Protein AF-A0A1H9LWD1-F1 (afdb_monomer)

pLDDT: mean 79.51, std 13.87, range [42.97, 97.81]

Organism: NCBI:txid478744

Solvent-accessible surface area (backbone atoms only — not comparable to full-atom values): 19804 Å² total; per-residue (Å²): 132,76,75,61,56,58,58,52,53,55,52,56,55,62,64,71,67,66,76,78,80,69,89,73,68,49,58,66,101,54,96,83,61,74,71,46,67,90,71,63,41,45,44,83,43,96,75,48,89,40,64,70,26,68,61,74,87,87,85,78,98,60,99,72,86,86,71,70,102,69,85,82,87,85,58,102,61,95,68,83,88,84,80,84,52,91,51,93,41,51,35,71,52,76,44,60,53,98,83,72,46,62,61,30,35,46,36,42,36,57,52,100,60,27,43,32,46,31,43,30,45,65,85,73,36,32,46,38,49,41,43,28,75,82,86,47,47,37,44,39,43,27,53,69,82,37,73,68,36,33,38,44,48,70,78,91,87,65,102,76,72,72,62,29,34,10,33,74,40,96,75,49,90,42,57,71,27,69,64,73,90,82,89,71,81,64,47,77,40,78,70,82,89,80,82,88,68,77,60,89,82,43,56,62,47,67,60,72,90,84,87,73,98,76,84,86,88,82,73,95,66,85,88,72,81,55,74,78,37,92,85,45,80,77,76,50,73,67,60,49,49,53,44,32,74,73,69,74,40,59,85,88,48,79,48,75,76,66,49,71,83,54,78,59,68,68,56,58,53,48,44,50,48,54,50,51,50,51,52,48,52,54,50,54,51,49,51,50,52,50,53,54,50,51,52,52,51,54,51,51,52,51,53,53,51,65,59,73,77,107

Mean predicted aligned error: 14.39 Å

Structure (mmCIF, N/CA/C/O backbone):
data_AF-A0A1H9LWD1-F1
#
_entry.id   AF-A0A1H9LWD1-F1
#
loop_
_atom_site.group_PDB
_atom_site.id
_atom_site.type_symbol
_atom_site.label_atom_id
_atom_site.label_alt_id
_atom_site.label_comp_id
_atom_site.label_asym_id
_atom_site.label_entity_id
_atom_site.label_seq_id
_atom_site.pdbx_PDB_ins_code
_atom_site.Cartn_x
_atom_site.Cartn_y
_atom_site.Cartn_z
_atom_site.occupancy
_atom_site.B_iso_or_equiv
_atom_site.auth_seq_id
_atom_site.auth_comp_id
_atom_site.auth_asym_id
_atom_site.auth_atom_id
_atom_site.pdbx_PDB_model_num
ATOM 1 N N . MET A 1 1 ? 40.776 -11.428 -105.356 1.00 52.56 1 MET A N 1
ATOM 2 C CA . MET A 1 1 ? 40.992 -10.675 -104.096 1.00 52.56 1 MET A CA 1
ATOM 3 C C . MET A 1 1 ? 39.873 -9.684 -103.709 1.00 52.56 1 MET A C 1
ATOM 5 O O . MET A 1 1 ? 40.029 -9.021 -102.700 1.00 52.56 1 MET A O 1
ATOM 9 N N . LYS A 1 2 ? 38.723 -9.595 -104.410 1.00 53.09 2 LYS A N 1
ATOM 10 C CA . LYS A 1 2 ? 37.665 -8.595 -104.105 1.00 53.09 2 LYS A CA 1
ATOM 11 C C . LYS A 1 2 ? 36.476 -9.084 -103.243 1.00 53.09 2 LYS A C 1
ATOM 13 O O . LYS A 1 2 ? 35.637 -8.273 -102.882 1.00 53.09 2 LYS A O 1
ATOM 18 N N . LYS A 1 3 ? 36.37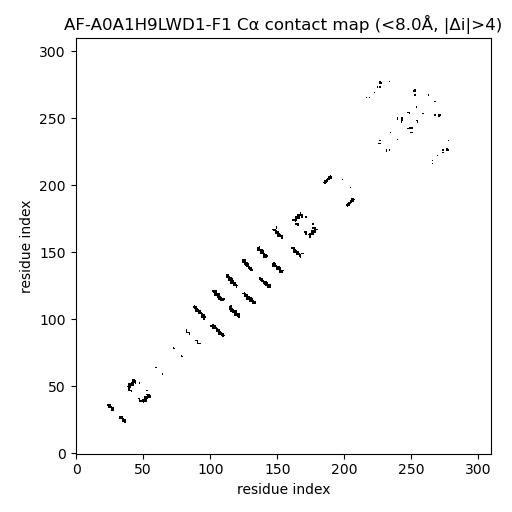6 -10.381 -102.904 1.00 53.59 3 LYS A N 1
ATOM 19 C CA . LYS A 1 3 ? 35.230 -10.939 -102.141 1.00 53.59 3 LYS A CA 1
ATOM 20 C C . LYS A 1 3 ? 35.412 -10.929 -100.613 1.00 53.59 3 LYS A C 1
ATOM 22 O O . LYS A 1 3 ? 34.425 -10.890 -99.894 1.00 53.59 3 LYS A O 1
ATOM 27 N N . TYR A 1 4 ? 36.650 -10.895 -100.118 1.00 56.72 4 TYR A N 1
ATOM 28 C CA . TYR A 1 4 ? 36.936 -10.853 -98.674 1.00 56.72 4 TYR A CA 1
ATOM 29 C C . TYR A 1 4 ? 36.924 -9.4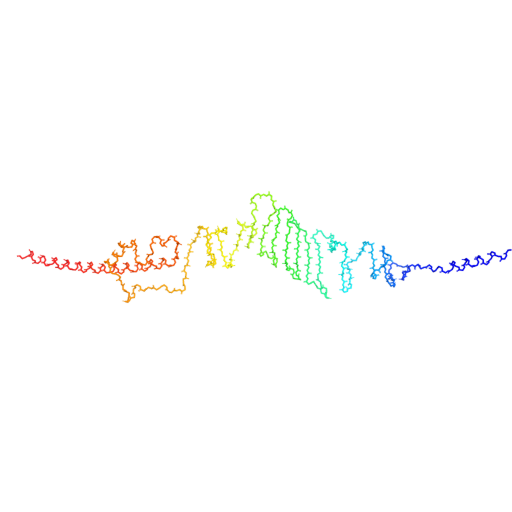33 -98.096 1.00 56.72 4 TYR A C 1
ATOM 31 O O . TYR A 1 4 ? 36.720 -9.254 -96.901 1.00 56.72 4 TYR A O 1
ATOM 39 N N . THR A 1 5 ? 37.079 -8.415 -98.944 1.00 56.72 5 THR A N 1
ATOM 40 C CA . THR A 1 5 ? 37.137 -7.007 -98.530 1.00 56.72 5 THR A CA 1
ATOM 41 C C . THR A 1 5 ? 35.790 -6.500 -98.010 1.00 56.72 5 THR A C 1
ATOM 43 O O . THR A 1 5 ? 35.758 -5.708 -97.077 1.00 56.72 5 THR A O 1
ATOM 46 N N . PHE A 1 6 ? 34.673 -6.994 -98.557 1.00 57.66 6 PHE A N 1
ATOM 47 C CA . PHE A 1 6 ? 33.331 -6.591 -98.120 1.00 57.66 6 PHE A CA 1
ATOM 48 C C . PHE A 1 6 ? 32.932 -7.242 -96.786 1.00 57.66 6 PHE A C 1
ATOM 50 O O . PHE A 1 6 ? 32.336 -6.586 -95.940 1.00 57.66 6 PHE A O 1
ATOM 57 N N . LEU A 1 7 ? 33.336 -8.501 -96.563 1.00 57.66 7 LEU A N 1
ATOM 58 C CA . LEU A 1 7 ? 33.089 -9.220 -95.308 1.00 57.66 7 LEU A CA 1
ATOM 59 C C . LEU A 1 7 ? 33.909 -8.636 -94.140 1.00 57.66 7 LEU A C 1
ATOM 61 O O . LEU A 1 7 ? 33.432 -8.555 -93.010 1.00 57.66 7 LEU A O 1
ATOM 65 N N . LEU A 1 8 ? 35.138 -8.186 -94.422 1.00 57.56 8 LEU A N 1
ATOM 66 C CA . LEU A 1 8 ? 35.985 -7.476 -93.459 1.00 57.56 8 LEU A CA 1
ATOM 67 C C . LEU A 1 8 ? 35.421 -6.095 -93.105 1.00 57.56 8 LEU A C 1
ATOM 69 O O . LEU A 1 8 ? 35.432 -5.723 -91.935 1.00 57.56 8 LEU A O 1
ATOM 73 N N . LEU A 1 9 ? 34.868 -5.367 -94.080 1.00 56.09 9 LEU A N 1
ATOM 74 C CA . LEU A 1 9 ? 34.263 -4.055 -93.845 1.00 56.09 9 LEU A CA 1
ATOM 75 C C . LEU A 1 9 ? 32.943 -4.155 -93.061 1.00 56.09 9 LEU A C 1
ATOM 77 O O . LEU A 1 9 ? 32.700 -3.336 -92.179 1.00 56.09 9 LEU A O 1
ATOM 81 N N . SER A 1 10 ? 32.128 -5.191 -93.307 1.00 58.78 10 SER A N 1
ATOM 82 C CA . SER A 1 10 ? 30.916 -5.444 -92.514 1.00 58.78 10 SER A CA 1
ATOM 83 C C . SER A 1 10 ? 31.236 -5.864 -91.078 1.00 58.78 10 SER A C 1
ATOM 85 O O . SER A 1 10 ? 30.542 -5.448 -90.156 1.00 58.78 10 SER A O 1
ATOM 87 N N . CYS A 1 11 ? 32.304 -6.640 -90.864 1.00 56.00 11 CYS A N 1
ATOM 88 C CA . CYS A 1 11 ? 32.734 -7.027 -89.518 1.00 56.00 11 CYS A CA 1
ATOM 89 C C . CYS A 1 11 ? 33.264 -5.813 -88.728 1.00 56.00 11 CYS A C 1
ATOM 91 O O . CYS A 1 11 ? 32.961 -5.660 -87.549 1.00 56.00 11 CYS A O 1
ATOM 93 N N . LEU A 1 12 ? 33.972 -4.892 -89.395 1.00 54.97 12 LEU A N 1
ATOM 94 C CA . LEU A 1 12 ? 34.487 -3.663 -88.781 1.00 54.97 12 LEU A CA 1
ATOM 95 C C . LEU A 1 12 ? 33.365 -2.686 -88.375 1.00 54.97 12 LEU A C 1
ATOM 97 O O . LEU A 1 12 ? 33.463 -2.032 -87.338 1.00 54.97 12 LEU A O 1
ATOM 101 N N . LEU A 1 13 ? 32.275 -2.625 -89.150 1.00 53.44 13 LEU A N 1
ATOM 102 C CA . LEU A 1 13 ? 31.124 -1.765 -88.848 1.00 53.44 13 LEU A CA 1
ATOM 103 C C . LEU A 1 13 ? 30.283 -2.304 -87.675 1.00 53.44 13 LEU A C 1
ATOM 105 O O . LEU A 1 13 ? 29.803 -1.524 -86.855 1.00 53.44 13 LEU A O 1
ATOM 109 N N . VAL A 1 14 ? 30.160 -3.631 -87.544 1.00 55.44 14 VAL A N 1
ATOM 110 C CA . VAL A 1 14 ? 29.448 -4.278 -86.423 1.00 55.44 14 VAL A CA 1
ATOM 111 C C . VAL A 1 14 ? 30.221 -4.133 -85.106 1.00 55.44 14 VAL A C 1
ATOM 113 O O . VAL A 1 14 ? 29.609 -3.958 -84.056 1.00 55.44 14 VAL A O 1
ATOM 116 N N . VAL A 1 15 ? 31.558 -4.101 -85.153 1.00 55.25 15 VAL A N 1
ATOM 117 C CA . VAL A 1 15 ? 32.401 -3.847 -83.968 1.00 55.25 15 VAL A CA 1
ATOM 118 C C . VAL A 1 15 ? 32.317 -2.384 -83.499 1.00 55.25 15 VAL A C 1
ATOM 120 O O . VAL A 1 15 ? 32.470 -2.116 -82.313 1.00 55.25 15 VAL A O 1
ATOM 123 N N . SER A 1 16 ? 31.990 -1.429 -84.379 1.00 52.28 16 SER A N 1
ATOM 124 C CA . SER A 1 16 ? 31.845 -0.011 -83.996 1.00 52.28 16 SER A CA 1
ATOM 125 C C . SER A 1 16 ? 30.529 0.363 -83.295 1.00 52.28 16 SER A C 1
ATOM 127 O O . SER A 1 16 ? 30.396 1.494 -82.834 1.00 52.28 16 SER A O 1
ATOM 129 N N . MET A 1 17 ? 29.563 -0.558 -83.182 1.00 51.53 17 MET A N 1
ATOM 130 C CA . MET A 1 17 ? 28.255 -0.285 -82.559 1.00 51.53 17 MET A CA 1
ATOM 131 C C . MET A 1 17 ? 28.098 -0.827 -81.135 1.00 51.53 17 MET A C 1
ATOM 133 O O . MET A 1 17 ? 27.043 -0.655 -80.525 1.00 51.53 17 MET A O 1
ATOM 137 N N . THR A 1 18 ? 29.138 -1.423 -80.548 1.00 55.72 18 THR A N 1
ATOM 138 C CA . THR A 1 18 ? 29.131 -1.683 -79.106 1.00 55.72 18 THR A CA 1
ATOM 139 C C . THR A 1 18 ? 29.453 -0.383 -78.384 1.00 55.72 18 THR A C 1
ATOM 141 O O . THR A 1 18 ? 30.619 -0.047 -78.179 1.00 55.72 18 THR A O 1
ATOM 144 N N . THR A 1 19 ? 28.428 0.374 -77.995 1.00 54.97 19 THR A N 1
ATOM 145 C CA . THR A 1 19 ? 28.608 1.424 -76.993 1.00 54.97 19 THR A CA 1
ATOM 146 C C . THR A 1 19 ? 29.129 0.748 -75.728 1.00 54.97 19 THR A C 1
ATOM 148 O O . THR A 1 19 ? 28.377 0.053 -75.042 1.00 54.97 19 THR A O 1
ATOM 151 N N . LEU A 1 20 ? 30.422 0.906 -75.427 1.00 49.56 20 LEU A N 1
ATOM 152 C CA . LEU A 1 20 ? 30.941 0.617 -74.096 1.00 49.56 20 LEU A CA 1
ATOM 153 C C . LEU A 1 20 ? 30.263 1.607 -73.149 1.00 49.56 20 LEU A C 1
ATOM 155 O O . LEU A 1 20 ? 30.692 2.748 -73.000 1.00 49.56 20 LEU A O 1
ATOM 159 N N . SER A 1 21 ? 29.168 1.184 -72.526 1.00 57.59 21 SER A N 1
ATOM 160 C CA . SER A 1 21 ? 28.578 1.906 -71.408 1.00 57.59 21 SER A CA 1
ATOM 161 C C . SER A 1 21 ? 29.463 1.680 -70.187 1.00 57.59 21 SER A C 1
ATOM 163 O O . SER A 1 21 ? 29.168 0.852 -69.329 1.00 57.59 21 SER A O 1
ATOM 165 N N . ALA A 1 22 ? 30.590 2.388 -70.127 1.00 58.00 22 ALA A N 1
ATOM 166 C CA . ALA A 1 22 ? 31.325 2.527 -68.883 1.00 58.00 22 ALA A CA 1
ATOM 167 C C . ALA A 1 22 ? 30.447 3.327 -67.911 1.00 58.00 22 ALA A C 1
ATOM 169 O O . ALA A 1 22 ? 29.865 4.352 -68.267 1.00 58.00 22 ALA A O 1
ATOM 170 N N . GLN A 1 23 ? 30.300 2.831 -66.687 1.00 66.44 23 GLN A N 1
ATOM 171 C CA . GLN A 1 23 ? 29.525 3.503 -65.653 1.00 66.44 23 GLN A CA 1
ATOM 172 C C . GLN A 1 23 ? 30.332 4.715 -65.160 1.00 66.44 23 GLN A C 1
ATOM 174 O O . GLN A 1 23 ? 31.166 4.585 -64.269 1.00 66.44 23 GLN A O 1
ATOM 179 N N . GLN A 1 24 ? 30.133 5.877 -65.785 1.00 68.06 24 GLN A N 1
ATOM 180 C CA . GLN A 1 24 ? 30.860 7.100 -65.450 1.00 68.06 24 GLN A CA 1
ATOM 181 C C . GLN A 1 24 ? 30.241 7.758 -64.211 1.00 68.06 24 GLN A C 1
ATOM 183 O O . GLN A 1 24 ? 29.021 7.919 -64.116 1.00 68.06 24 GLN A O 1
ATOM 188 N N . TRP A 1 25 ? 31.088 8.076 -63.237 1.00 77.75 25 TRP A N 1
ATOM 189 C CA . TRP A 1 25 ? 30.763 9.013 -62.171 1.00 77.75 25 TRP A CA 1
ATOM 190 C C . TRP A 1 25 ? 31.226 10.397 -62.626 1.00 77.75 25 TRP A C 1
ATOM 192 O O . TRP A 1 25 ? 32.338 10.534 -63.133 1.00 77.75 25 TRP A O 1
ATOM 202 N N . ASP A 1 26 ? 30.369 11.398 -62.473 1.00 80.81 26 ASP A N 1
ATOM 203 C CA . ASP A 1 26 ? 30.666 12.779 -62.823 1.00 80.81 26 ASP A CA 1
ATOM 204 C C . ASP A 1 26 ? 31.408 13.440 -61.657 1.00 80.81 26 ASP A 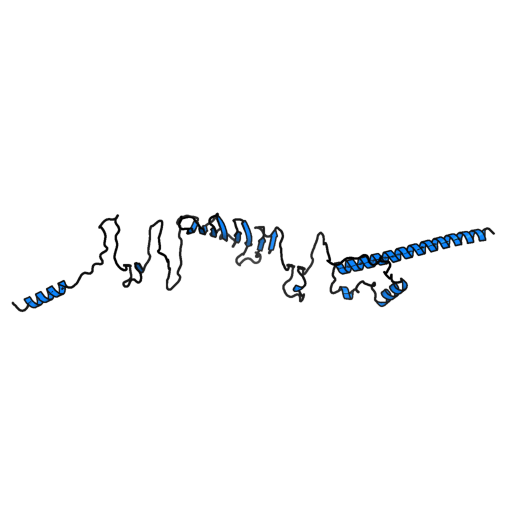C 1
ATOM 206 O O . ASP A 1 26 ? 30.972 13.380 -60.506 1.00 80.81 26 ASP A O 1
ATOM 210 N N . GLY A 1 27 ? 32.538 14.082 -61.932 1.00 79.94 27 GLY A N 1
ATOM 211 C CA . GLY A 1 27 ? 33.304 14.799 -60.919 1.00 79.94 27 GLY A CA 1
ATOM 212 C C . GLY A 1 27 ? 34.769 14.987 -61.313 1.00 79.94 27 GLY A C 1
ATOM 213 O O . GLY A 1 27 ? 35.219 14.407 -62.299 1.00 79.94 27 GLY A O 1
ATOM 214 N N . PRO A 1 28 ? 35.521 15.824 -60.583 1.00 77.88 28 PRO A N 1
ATOM 215 C CA . PRO A 1 28 ? 36.953 16.008 -60.810 1.00 77.88 28 PRO A CA 1
ATOM 216 C C . PRO A 1 28 ? 37.765 14.791 -60.345 1.00 77.88 28 PRO A C 1
ATOM 218 O O . PRO A 1 28 ? 37.436 14.198 -59.319 1.00 77.88 28 PRO A O 1
ATOM 221 N N . ASP A 1 29 ? 38.885 14.500 -61.013 1.00 79.56 29 ASP A N 1
ATOM 222 C CA . ASP A 1 29 ? 39.870 13.482 -60.598 1.00 79.56 29 ASP A CA 1
ATOM 223 C C . ASP A 1 29 ? 40.719 13.963 -59.404 1.00 79.56 29 ASP A C 1
ATOM 225 O O . ASP A 1 29 ? 41.949 14.019 -59.449 1.00 79.56 29 ASP A O 1
ATOM 229 N N . ASN A 1 30 ? 40.069 14.393 -58.324 1.00 79.88 30 ASN A N 1
ATOM 230 C CA . ASN A 1 30 ? 40.736 14.793 -57.094 1.00 79.88 30 ASN A CA 1
ATOM 231 C C . ASN A 1 30 ? 39.977 14.300 -55.859 1.00 79.88 30 ASN A C 1
ATOM 233 O O . ASN A 1 30 ? 38.827 13.881 -55.925 1.00 79.88 30 ASN A O 1
ATOM 237 N N . THR A 1 31 ? 40.644 14.342 -54.709 1.00 79.25 31 THR A N 1
ATOM 238 C CA . THR A 1 31 ? 40.127 13.789 -53.449 1.00 79.25 31 THR A CA 1
ATOM 239 C C . THR A 1 31 ? 39.253 14.758 -52.654 1.00 79.25 31 THR A C 1
ATOM 241 O O . THR A 1 31 ? 38.810 14.412 -51.562 1.00 79.25 31 THR A O 1
ATOM 244 N N . VAL A 1 32 ? 39.033 15.976 -53.154 1.00 76.31 32 VAL A N 1
ATOM 245 C CA . VAL A 1 32 ? 38.440 17.082 -52.380 1.00 76.31 32 VAL A CA 1
ATOM 246 C C . VAL A 1 32 ? 37.116 17.592 -52.943 1.00 76.31 32 VAL A C 1
ATOM 248 O O . VAL A 1 32 ? 36.349 18.208 -52.208 1.00 76.31 32 VAL A O 1
ATOM 251 N N . ASN A 1 33 ? 36.814 17.329 -54.214 1.00 83.19 33 ASN A N 1
ATOM 252 C CA . ASN A 1 33 ? 35.569 17.752 -54.846 1.00 83.19 33 ASN A CA 1
ATOM 253 C C . ASN A 1 33 ? 34.507 16.647 -54.838 1.00 83.19 33 ASN A C 1
ATOM 255 O O . ASN A 1 33 ? 34.795 15.459 -54.713 1.00 83.19 33 ASN A O 1
ATOM 259 N N . SER A 1 34 ? 33.246 17.062 -54.975 1.00 81.31 34 SER A N 1
ATOM 260 C CA . SER A 1 34 ? 32.112 16.138 -55.012 1.00 81.31 34 SER A CA 1
ATOM 261 C C . SER A 1 34 ? 32.120 15.300 -56.287 1.00 81.31 34 SER A C 1
ATOM 263 O O . SER A 1 34 ? 32.222 15.835 -57.390 1.00 81.31 34 SER A O 1
ATOM 265 N N . ILE A 1 35 ? 31.938 13.995 -56.112 1.00 80.44 35 ILE A N 1
ATOM 266 C CA . ILE A 1 35 ? 31.668 13.039 -57.182 1.00 80.44 35 ILE A CA 1
ATOM 267 C C . ILE A 1 35 ? 30.178 12.686 -57.100 1.00 80.44 35 ILE A C 1
ATOM 269 O O . ILE A 1 35 ? 29.666 12.396 -56.016 1.00 80.44 35 ILE A O 1
ATOM 273 N N . TYR A 1 36 ? 29.464 12.722 -58.221 1.00 79.75 36 TYR A N 1
ATOM 274 C CA . TYR A 1 36 ? 28.033 12.436 -58.290 1.00 79.75 36 TYR A CA 1
ATOM 275 C C . TYR A 1 36 ? 27.687 11.589 -59.515 1.00 79.75 36 TYR A C 1
ATOM 277 O O . TYR A 1 36 ? 28.482 11.401 -60.428 1.00 79.75 36 TYR A O 1
ATOM 285 N N . ARG A 1 37 ? 26.486 11.012 -59.519 1.00 80.81 37 ARG A N 1
ATOM 286 C CA . ARG A 1 37 ? 25.958 10.245 -60.648 1.00 80.81 37 ARG A CA 1
ATOM 287 C C . ARG A 1 37 ? 24.451 10.435 -60.709 1.00 80.81 37 ARG A C 1
ATOM 289 O O . ARG A 1 37 ? 23.785 10.408 -59.674 1.00 80.81 37 ARG A O 1
ATOM 296 N N . THR A 1 38 ? 23.903 10.603 -61.909 1.00 79.56 38 THR A N 1
ATOM 297 C CA . THR A 1 38 ? 22.449 10.630 -62.107 1.00 79.56 38 THR A CA 1
ATOM 298 C C . THR A 1 38 ? 21.869 9.206 -62.110 1.00 79.56 38 THR A C 1
ATOM 300 O O . THR A 1 38 ? 22.494 8.248 -62.571 1.00 79.56 38 THR A O 1
ATOM 303 N N . GLY A 1 39 ? 20.662 9.039 -61.561 1.00 85.25 39 GLY A N 1
ATOM 304 C CA . GLY A 1 39 ? 19.990 7.738 -61.458 1.00 85.25 39 GLY A CA 1
ATOM 305 C C . GLY A 1 39 ? 20.363 6.924 -60.212 1.00 85.25 39 GLY A C 1
ATOM 306 O O . GLY A 1 39 ? 20.905 7.441 -59.240 1.00 85.25 39 GLY A O 1
ATOM 307 N N . ARG A 1 40 ? 20.007 5.633 -60.211 1.00 89.56 40 ARG A N 1
ATOM 308 C CA . ARG A 1 40 ? 20.207 4.737 -59.05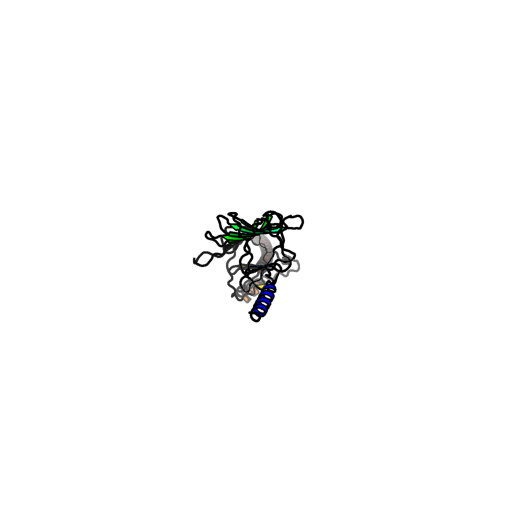9 1.00 89.56 40 ARG A CA 1
ATOM 309 C C . ARG A 1 40 ? 21.597 4.100 -59.072 1.00 89.56 40 ARG A C 1
ATOM 311 O O . ARG A 1 40 ? 22.081 3.650 -60.115 1.00 89.56 40 ARG A O 1
ATOM 318 N N . VAL A 1 41 ? 22.216 4.005 -57.901 1.00 90.25 41 VAL A N 1
ATOM 319 C CA . VAL A 1 41 ? 23.504 3.341 -57.680 1.00 90.25 41 VAL A CA 1
ATOM 320 C C . VAL A 1 41 ? 23.261 1.997 -56.997 1.00 90.25 41 VAL A C 1
ATOM 322 O O . VAL A 1 41 ? 22.714 1.937 -55.899 1.00 90.25 41 VAL A O 1
ATOM 325 N N . GLY A 1 42 ? 23.649 0.911 -57.665 1.00 89.25 42 GLY A N 1
ATOM 326 C CA . GLY A 1 42 ? 23.661 -0.437 -57.104 1.00 89.25 42 GLY A CA 1
ATOM 327 C C . GLY A 1 42 ? 25.088 -0.849 -56.756 1.00 89.25 42 GLY A C 1
ATOM 328 O O . GLY A 1 42 ? 25.958 -0.761 -57.615 1.00 89.25 42 GLY A O 1
ATOM 329 N N . ILE A 1 43 ? 25.335 -1.308 -55.530 1.00 90.19 43 ILE A N 1
ATOM 330 C CA . ILE A 1 43 ? 26.610 -1.920 -55.130 1.00 90.19 43 ILE A CA 1
ATOM 331 C C . ILE A 1 43 ? 26.302 -3.354 -54.697 1.00 90.19 43 ILE A C 1
ATOM 333 O O . ILE A 1 43 ? 25.495 -3.575 -53.797 1.00 90.19 43 ILE A O 1
ATOM 337 N N . GLY A 1 44 ? 26.872 -4.345 -55.384 1.00 90.00 44 GLY A N 1
ATOM 338 C CA . GLY A 1 44 ? 26.541 -5.760 -55.155 1.00 90.00 44 GLY A CA 1
ATOM 339 C C . GLY A 1 44 ? 25.121 -6.170 -55.591 1.00 90.00 44 GLY A C 1
ATOM 340 O O . GLY A 1 44 ? 24.697 -7.285 -55.300 1.00 90.00 44 GLY A O 1
ATOM 341 N N . VAL A 1 45 ? 24.381 -5.292 -56.284 1.00 91.69 45 VAL A N 1
ATOM 342 C CA . VAL A 1 45 ? 23.041 -5.551 -56.848 1.00 91.69 45 VAL A CA 1
ATOM 343 C C . VAL A 1 45 ? 22.966 -5.080 -58.296 1.00 91.69 45 VAL A C 1
ATOM 345 O O . VAL A 1 45 ? 23.452 -4.002 -58.627 1.00 91.69 45 VAL A O 1
ATOM 348 N N . THR A 1 46 ? 22.306 -5.857 -59.152 1.00 89.25 46 THR A N 1
ATOM 349 C CA . THR A 1 46 ? 22.161 -5.556 -60.589 1.00 89.25 46 THR A CA 1
ATOM 350 C C . THR A 1 46 ? 20.892 -4.768 -60.922 1.00 89.25 46 THR A C 1
ATOM 352 O O . THR A 1 46 ? 20.758 -4.244 -62.022 1.00 89.25 46 THR A O 1
ATOM 355 N N . SER A 1 47 ? 19.946 -4.653 -59.985 1.00 90.62 47 SER A N 1
ATOM 356 C CA . SER A 1 47 ? 18.685 -3.916 -60.159 1.00 90.62 47 SER A CA 1
ATOM 357 C C . SER A 1 47 ? 18.362 -3.100 -58.900 1.00 90.62 47 SER A C 1
ATOM 359 O O . SER A 1 47 ? 17.633 -3.561 -58.018 1.00 90.62 47 SER A O 1
ATOM 361 N N . PRO A 1 48 ? 18.948 -1.898 -58.744 1.00 92.75 48 PRO A N 1
ATOM 362 C CA . PRO A 1 48 ? 18.748 -1.077 -57.555 1.00 92.75 48 PRO A CA 1
ATOM 363 C C . PRO A 1 48 ? 17.298 -0.569 -57.434 1.00 92.75 48 PRO A C 1
ATOM 365 O O . PRO A 1 48 ? 16.725 -0.019 -58.379 1.00 92.75 48 PRO A O 1
ATOM 368 N N . LEU A 1 49 ? 16.701 -0.718 -56.244 1.00 90.56 49 LEU A N 1
ATOM 369 C CA . LEU A 1 49 ? 15.310 -0.321 -55.962 1.00 90.56 49 LEU A CA 1
ATOM 370 C C . LEU A 1 49 ? 15.184 1.103 -55.397 1.00 90.56 49 LEU A C 1
ATOM 372 O O . LEU A 1 49 ? 14.096 1.670 -55.393 1.00 90.56 49 LEU A O 1
ATOM 376 N N . GLN A 1 50 ? 16.294 1.684 -54.945 1.00 90.06 50 GLN A N 1
ATOM 377 C CA . GLN A 1 50 ? 16.395 3.018 -54.350 1.00 90.06 50 GLN A CA 1
ATOM 378 C C . GLN A 1 50 ? 17.563 3.782 -54.983 1.00 90.06 50 GLN A C 1
ATOM 380 O O . GLN A 1 50 ? 18.369 3.181 -55.699 1.00 90.06 50 GLN A O 1
ATOM 385 N N . SER A 1 51 ? 17.666 5.091 -54.727 1.00 89.50 51 SER A N 1
ATOM 386 C CA . SER A 1 51 ? 18.764 5.936 -55.235 1.00 89.50 51 SER A CA 1
ATOM 387 C C . SER A 1 51 ? 20.148 5.361 -54.914 1.00 89.50 51 SER A C 1
ATOM 389 O O . SER A 1 51 ? 21.041 5.424 -55.751 1.00 89.50 51 SER A O 1
ATOM 391 N N . LEU A 1 52 ? 20.290 4.711 -53.757 1.00 89.81 52 LEU A N 1
ATOM 392 C CA . LEU A 1 52 ? 21.403 3.828 -53.423 1.00 89.81 52 LEU A CA 1
ATOM 393 C C . LEU A 1 52 ? 20.833 2.488 -52.935 1.00 89.81 52 LEU A C 1
ATOM 395 O O . LEU A 1 52 ? 20.025 2.465 -52.009 1.00 89.81 52 LEU A O 1
ATOM 399 N N . HIS A 1 53 ? 21.242 1.377 -53.545 1.00 90.75 53 HIS A N 1
ATOM 400 C CA . HIS A 1 53 ? 20.920 0.021 -53.097 1.00 90.75 53 HIS A CA 1
ATOM 401 C C . HIS A 1 53 ? 22.221 -0.771 -52.965 1.00 90.75 53 HIS A C 1
ATOM 403 O O . HIS A 1 53 ? 22.932 -0.990 -53.942 1.00 90.75 53 HIS A O 1
ATOM 409 N N . LEU A 1 54 ? 22.533 -1.191 -51.747 1.00 91.25 54 LEU A N 1
ATOM 410 C CA . LEU A 1 54 ? 23.715 -1.978 -51.429 1.00 91.25 54 LEU A CA 1
ATOM 411 C C . LEU A 1 54 ? 23.283 -3.378 -50.987 1.00 91.25 54 LEU A C 1
ATOM 413 O O . LEU A 1 54 ? 22.506 -3.508 -50.044 1.00 91.25 54 LEU A O 1
ATOM 417 N N . SER A 1 55 ? 23.814 -4.413 -51.633 1.00 89.94 55 SER A N 1
ATOM 418 C CA . SER A 1 55 ? 23.801 -5.781 -51.105 1.00 89.94 55 SER A CA 1
ATOM 419 C C . SER A 1 55 ? 25.111 -6.013 -50.364 1.00 89.94 55 SER A C 1
ATOM 421 O O . SER A 1 55 ? 26.135 -6.350 -50.956 1.00 89.94 55 SER A O 1
ATOM 423 N N . GLY A 1 56 ? 25.091 -5.727 -49.065 1.00 86.81 56 GLY A N 1
ATOM 424 C CA . GLY A 1 56 ? 26.267 -5.751 -48.203 1.00 86.81 56 GLY A CA 1
ATOM 425 C C . GLY A 1 56 ? 26.169 -4.733 -47.069 1.00 86.81 56 GLY A C 1
ATOM 426 O O . GLY A 1 56 ? 25.104 -4.175 -46.804 1.00 86.81 56 GLY A O 1
ATOM 427 N N . ASN A 1 57 ? 27.295 -4.492 -46.399 1.00 87.38 57 ASN A N 1
ATOM 428 C CA . ASN A 1 57 ? 27.388 -3.561 -45.275 1.00 87.38 57 ASN A CA 1
ATOM 429 C C . ASN A 1 57 ? 27.800 -2.167 -45.754 1.00 87.38 57 ASN A C 1
ATOM 431 O O . ASN A 1 57 ? 28.783 -2.035 -46.481 1.00 87.38 57 ASN A O 1
ATOM 435 N N . LEU A 1 58 ? 27.099 -1.127 -45.299 1.00 90.12 58 LEU A N 1
ATOM 436 C CA . LEU A 1 58 ? 27.492 0.265 -45.514 1.00 90.12 58 LEU A CA 1
ATOM 437 C C . LEU A 1 58 ? 28.274 0.766 -44.292 1.00 90.12 58 LEU A C 1
ATOM 439 O O . LEU A 1 58 ? 27.737 0.772 -43.185 1.00 90.12 58 LEU A O 1
ATOM 443 N N . ARG A 1 59 ? 29.522 1.206 -44.488 1.00 86.94 59 ARG A N 1
ATOM 444 C CA . ARG A 1 59 ? 30.321 1.903 -43.467 1.00 86.94 59 ARG A CA 1
ATOM 445 C C . ARG A 1 59 ? 30.338 3.396 -43.787 1.00 86.94 59 ARG A C 1
ATOM 447 O O . ARG A 1 59 ? 30.716 3.775 -44.889 1.00 86.94 59 ARG A O 1
ATOM 454 N N . LEU A 1 60 ? 29.931 4.222 -42.827 1.00 87.50 60 LEU A N 1
ATOM 455 C CA . LEU A 1 60 ? 29.974 5.684 -42.910 1.00 87.50 60 LEU A CA 1
ATOM 456 C C . LEU A 1 60 ? 30.834 6.197 -41.752 1.00 87.50 60 LEU A C 1
ATOM 458 O O . LEU A 1 60 ? 30.499 5.959 -40.596 1.00 87.50 60 LEU A O 1
ATOM 462 N N . GLU A 1 61 ? 31.938 6.879 -42.053 1.00 79.31 61 GLU A N 1
ATOM 463 C CA . GLU A 1 61 ? 32.909 7.369 -41.056 1.00 79.31 61 GLU A CA 1
ATOM 464 C C . GLU A 1 61 ? 32.704 8.855 -40.723 1.00 79.31 61 GLU A C 1
ATOM 466 O O . GLU A 1 61 ? 33.645 9.639 -40.646 1.00 79.31 61 GLU A O 1
ATOM 471 N N . GLY A 1 62 ? 31.443 9.259 -40.558 1.00 76.31 62 GLY A N 1
ATOM 472 C CA . GLY A 1 62 ? 31.064 10.628 -40.209 1.00 76.31 62 GLY A CA 1
ATOM 473 C C . GLY A 1 62 ? 30.657 10.767 -38.743 1.00 76.31 62 GLY A C 1
ATOM 474 O O . GLY A 1 62 ? 30.112 9.841 -38.147 1.00 76.31 62 GLY A O 1
ATOM 475 N N . THR A 1 63 ? 30.850 11.958 -38.173 1.00 71.88 63 THR A N 1
ATOM 476 C CA . THR A 1 63 ? 30.329 12.304 -36.836 1.00 71.88 63 THR A CA 1
ATOM 477 C C . THR A 1 63 ? 28.805 12.461 -36.823 1.00 71.88 63 THR A C 1
ATOM 479 O O . THR A 1 63 ? 28.184 12.324 -35.772 1.00 71.88 63 THR A O 1
ATOM 482 N N . THR A 1 64 ? 28.196 12.749 -37.980 1.00 74.31 64 THR A N 1
ATOM 483 C CA . THR A 1 64 ? 26.745 12.887 -38.175 1.00 74.31 64 THR A CA 1
ATOM 484 C C . THR A 1 64 ? 26.327 12.175 -39.459 1.00 74.31 64 THR A C 1
ATOM 486 O O . THR A 1 64 ? 26.966 12.340 -40.496 1.00 74.31 64 THR A O 1
ATOM 489 N N . ILE A 1 65 ? 25.232 11.413 -39.399 1.00 82.88 65 ILE A N 1
ATOM 490 C CA . ILE A 1 65 ? 24.589 10.797 -40.564 1.00 82.88 65 ILE A CA 1
ATOM 491 C C . ILE A 1 65 ? 23.196 11.413 -40.693 1.00 82.88 65 ILE A C 1
ATOM 493 O O . ILE A 1 65 ? 22.384 11.307 -39.775 1.00 82.88 65 ILE A O 1
ATOM 497 N N . LEU A 1 66 ? 22.932 12.071 -41.822 1.00 77.88 66 LEU A N 1
ATOM 498 C CA . LEU A 1 66 ? 21.646 12.696 -42.123 1.00 77.88 66 LEU A CA 1
ATOM 499 C C . LEU A 1 66 ? 20.826 11.768 -43.021 1.00 77.88 66 LEU A C 1
ATOM 501 O O . LEU A 1 66 ? 21.301 11.322 -44.064 1.00 77.88 66 LEU A O 1
ATOM 505 N N . PHE A 1 67 ? 19.583 11.509 -42.629 1.00 83.19 67 PHE A N 1
ATOM 506 C CA . PHE A 1 67 ? 18.589 10.851 -43.471 1.00 83.19 67 PHE A CA 1
ATOM 507 C C . PHE A 1 67 ? 17.534 11.881 -43.883 1.00 83.19 67 PHE A C 1
ATOM 509 O O . PHE A 1 67 ? 17.352 12.889 -43.203 1.00 83.19 67 PHE A O 1
ATOM 516 N N . GLY A 1 68 ? 16.848 11.646 -45.004 1.00 78.31 68 GLY A N 1
ATOM 517 C CA . GLY A 1 68 ? 15.683 12.453 -45.380 1.00 78.31 68 GLY A CA 1
ATOM 518 C C . GLY A 1 68 ? 14.506 12.235 -44.419 1.00 78.31 68 GLY A C 1
ATOM 519 O O . GLY A 1 68 ? 14.661 11.688 -43.332 1.00 78.31 68 GLY A O 1
ATOM 520 N N . ASN A 1 69 ? 13.294 12.588 -44.852 1.00 81.50 69 ASN A N 1
ATOM 521 C CA . ASN A 1 69 ? 12.094 12.547 -44.000 1.00 81.50 69 ASN A CA 1
ATOM 522 C C . ASN A 1 69 ? 11.809 11.184 -43.343 1.00 81.50 69 ASN A C 1
ATOM 524 O O . ASN A 1 69 ? 11.160 11.139 -42.306 1.00 81.50 69 ASN A O 1
ATOM 528 N N . ASN A 1 70 ? 12.271 10.081 -43.941 1.00 76.44 70 ASN A N 1
ATOM 529 C CA . ASN A 1 70 ? 12.043 8.732 -43.437 1.00 76.44 70 ASN A CA 1
ATOM 530 C C . ASN A 1 70 ? 13.341 7.920 -43.427 1.00 76.44 70 ASN A C 1
ATOM 532 O O . ASN A 1 70 ? 13.986 7.754 -44.464 1.00 76.44 70 ASN A O 1
ATOM 536 N N . LEU A 1 71 ? 13.657 7.324 -42.277 1.00 85.00 71 LEU A N 1
ATOM 537 C CA . LEU A 1 71 ? 14.591 6.206 -42.164 1.00 85.00 71 LEU A CA 1
ATOM 538 C C . LEU A 1 71 ? 13.780 4.923 -41.956 1.00 85.00 71 LEU A C 1
ATOM 540 O O . LEU A 1 71 ? 13.124 4.762 -40.929 1.00 85.00 71 LEU A O 1
ATOM 544 N N . ARG A 1 72 ? 13.825 3.997 -42.919 1.00 81.19 72 ARG A N 1
ATOM 545 C CA . ARG A 1 72 ? 13.166 2.687 -42.820 1.00 81.19 72 ARG A CA 1
ATOM 546 C C . ARG A 1 72 ? 14.211 1.577 -42.851 1.00 81.19 72 ARG A C 1
ATOM 548 O O . ARG A 1 72 ? 14.941 1.449 -43.827 1.00 81.19 72 ARG A O 1
ATOM 555 N N . LEU A 1 73 ? 14.243 0.749 -41.809 1.00 83.69 73 LEU A N 1
ATOM 556 C CA . LEU A 1 73 ? 15.031 -0.483 -41.771 1.00 83.69 73 LEU A CA 1
ATOM 557 C C . LEU A 1 73 ? 14.093 -1.650 -42.101 1.00 83.69 73 LEU A C 1
ATOM 559 O O . LEU A 1 73 ? 13.043 -1.801 -41.480 1.00 83.69 73 LEU A O 1
ATOM 563 N N . THR A 1 74 ? 14.400 -2.448 -43.122 1.00 79.50 74 THR A N 1
ATOM 564 C CA . THR A 1 74 ? 13.564 -3.593 -43.520 1.00 79.50 74 THR A CA 1
ATOM 565 C C . THR A 1 74 ? 14.453 -4.735 -43.994 1.00 79.50 74 THR A C 1
ATOM 567 O O . THR A 1 74 ? 15.329 -4.532 -44.831 1.00 79.50 74 THR A O 1
ATOM 570 N N . LYS A 1 75 ? 14.219 -5.938 -43.466 1.00 80.00 75 LYS A N 1
ATOM 571 C CA . LYS A 1 75 ? 14.878 -7.185 -43.868 1.00 80.00 75 LYS A CA 1
ATOM 572 C C . LYS A 1 75 ? 13.879 -8.336 -43.753 1.00 80.00 75 LYS A C 1
ATOM 574 O O . LYS A 1 75 ? 13.004 -8.302 -42.893 1.00 80.00 75 LYS A O 1
ATOM 579 N N . ASN A 1 76 ? 14.024 -9.365 -44.587 1.00 77.69 76 ASN A N 1
ATOM 580 C CA . ASN A 1 76 ? 13.316 -10.635 -44.410 1.00 77.69 76 ASN A CA 1
ATOM 581 C C . ASN A 1 76 ? 14.000 -11.443 -43.284 1.00 77.69 76 ASN A C 1
ATOM 583 O O . ASN A 1 76 ? 14.821 -12.320 -43.546 1.00 77.69 76 ASN A O 1
ATOM 587 N N . GLY A 1 77 ? 13.793 -11.014 -42.035 1.00 77.81 77 GLY A N 1
ATOM 588 C CA . GLY A 1 77 ? 14.443 -11.524 -40.824 1.00 77.81 77 GLY A CA 1
ATOM 589 C C . GLY A 1 77 ? 14.527 -10.454 -39.728 1.00 77.81 77 GLY A C 1
ATOM 590 O O . GLY A 1 77 ? 13.916 -9.390 -39.840 1.00 77.81 77 GLY A O 1
ATOM 591 N N . THR A 1 78 ? 15.311 -10.697 -38.674 1.00 71.62 78 THR A N 1
ATOM 592 C CA . THR A 1 78 ? 15.480 -9.721 -37.586 1.00 71.62 78 THR A CA 1
ATOM 593 C C . THR A 1 78 ? 16.086 -8.421 -38.112 1.00 71.62 78 THR A C 1
ATOM 595 O O . THR A 1 78 ? 17.185 -8.403 -38.672 1.00 71.62 78 THR A O 1
ATOM 598 N N . THR A 1 79 ? 15.355 -7.326 -37.918 1.00 79.81 79 THR A N 1
ATOM 599 C CA . THR A 1 79 ? 15.807 -5.961 -38.191 1.00 79.81 79 THR A CA 1
ATOM 600 C C . THR A 1 79 ? 16.028 -5.266 -36.851 1.00 79.81 79 THR A C 1
ATOM 602 O O . THR A 1 79 ? 15.149 -5.308 -35.996 1.00 79.81 79 THR A O 1
ATOM 605 N N . GLY A 1 80 ? 17.186 -4.638 -36.649 1.00 76.25 80 GLY A N 1
ATOM 606 C CA . GLY A 1 80 ? 17.507 -3.934 -35.408 1.00 76.25 80 GLY A CA 1
ATOM 607 C C . GLY A 1 80 ? 18.374 -2.705 -35.657 1.00 76.25 80 GLY A C 1
ATOM 608 O O . GLY A 1 80 ? 19.067 -2.626 -36.671 1.00 76.25 80 GLY A O 1
ATOM 609 N N . LEU A 1 81 ? 18.329 -1.755 -34.724 1.00 81.75 81 LEU A N 1
ATOM 610 C CA . LEU A 1 81 ? 19.226 -0.603 -34.669 1.00 81.75 81 LEU A CA 1
ATOM 611 C C . LEU A 1 81 ? 20.215 -0.822 -33.521 1.00 81.75 81 LEU A C 1
ATOM 613 O O . LEU A 1 81 ? 19.845 -0.727 -32.354 1.00 81.75 81 LEU A O 1
ATOM 617 N N . GLY A 1 82 ? 21.464 -1.144 -33.855 1.00 76.25 82 GLY A N 1
ATOM 618 C CA . GLY A 1 82 ? 22.547 -1.245 -32.881 1.00 76.25 82 GLY A CA 1
ATOM 619 C C . GLY A 1 82 ? 23.283 0.084 -32.756 1.00 76.25 82 GLY A C 1
ATOM 620 O O . GLY A 1 82 ? 23.685 0.660 -33.763 1.00 76.25 82 GLY A O 1
ATOM 621 N N . LEU A 1 83 ? 23.494 0.550 -31.527 1.00 77.44 83 LEU A N 1
ATOM 622 C CA . LEU A 1 83 ? 24.380 1.673 -31.232 1.00 77.44 83 LEU A CA 1
ATOM 623 C C . LEU A 1 83 ? 25.594 1.126 -30.486 1.00 77.44 83 LEU A C 1
ATOM 625 O O . LEU A 1 83 ? 25.472 0.675 -29.349 1.00 77.44 83 LEU A O 1
ATOM 629 N N . ARG A 1 84 ? 26.759 1.147 -31.136 1.00 78.44 84 ARG A N 1
ATOM 630 C CA . ARG A 1 84 ? 28.038 0.823 -30.505 1.00 78.44 84 ARG A CA 1
ATOM 631 C C . ARG A 1 84 ? 28.813 2.116 -30.306 1.00 78.44 84 ARG A C 1
ATOM 633 O O . ARG A 1 84 ? 29.148 2.786 -31.275 1.00 78.44 84 ARG A O 1
ATOM 640 N N . SER A 1 85 ? 29.086 2.443 -29.052 1.00 78.56 85 SER A N 1
ATOM 641 C CA . SER A 1 85 ? 30.023 3.494 -28.671 1.00 78.56 85 SER A CA 1
ATOM 642 C C . SER A 1 85 ? 31.340 2.852 -28.249 1.00 78.56 85 SER A C 1
ATOM 644 O O . SER A 1 85 ? 31.324 1.856 -27.527 1.00 78.56 85 SER A O 1
ATOM 646 N N . ASP A 1 86 ? 32.470 3.436 -28.644 1.00 81.44 86 ASP A N 1
ATOM 647 C CA . ASP A 1 86 ? 33.780 3.070 -28.085 1.00 81.44 86 ASP A CA 1
ATOM 648 C C . ASP A 1 86 ? 34.020 3.736 -26.714 1.00 81.44 86 ASP A C 1
ATOM 650 O O . ASP A 1 86 ? 35.040 3.509 -26.065 1.00 81.44 86 ASP A O 1
ATOM 654 N N . HIS A 1 87 ? 33.061 4.537 -26.231 1.00 82.38 87 HIS A N 1
ATOM 655 C CA . HIS A 1 87 ? 33.078 5.067 -24.873 1.00 82.38 87 HIS A CA 1
ATOM 656 C C . HIS A 1 87 ? 32.861 3.932 -23.851 1.00 82.38 87 HIS A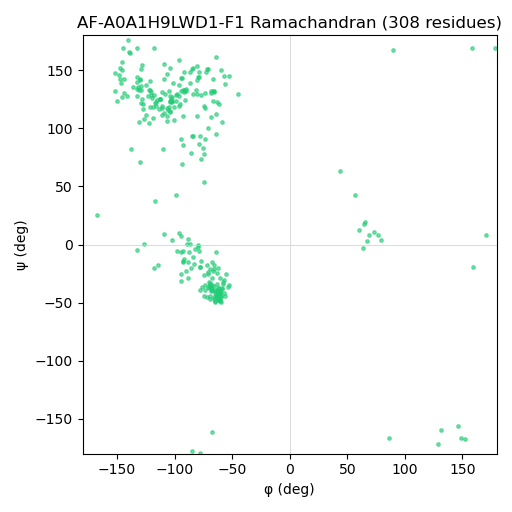 C 1
ATOM 658 O O . HIS A 1 87 ? 31.873 3.200 -23.955 1.00 82.38 87 HIS A O 1
ATOM 664 N N . PRO A 1 88 ? 33.699 3.814 -22.802 1.00 77.00 88 PRO A N 1
ATOM 665 C CA . PRO A 1 88 ? 33.769 2.617 -21.952 1.00 77.00 88 PRO A CA 1
ATOM 666 C C . PRO A 1 88 ? 32.509 2.327 -21.123 1.00 77.00 88 PRO A C 1
ATOM 668 O O . PRO A 1 88 ? 32.341 1.215 -20.625 1.00 77.00 88 PRO A O 1
ATOM 671 N N . SER A 1 89 ? 31.631 3.316 -20.945 1.00 77.38 89 SER A N 1
ATOM 672 C CA . SER A 1 89 ? 30.531 3.230 -19.971 1.00 77.38 89 SER A CA 1
ATOM 673 C C . SER A 1 89 ? 29.157 3.654 -20.490 1.00 77.38 89 SER A C 1
ATOM 675 O O . SER A 1 89 ? 28.198 3.576 -19.728 1.00 77.38 89 SER A O 1
ATOM 677 N N . ASN A 1 90 ? 29.032 4.150 -21.729 1.00 81.31 90 ASN A N 1
ATOM 678 C CA . ASN A 1 90 ? 27.779 4.765 -22.186 1.00 81.31 90 ASN A CA 1
ATOM 679 C C . ASN A 1 90 ? 27.567 4.651 -23.705 1.00 81.31 90 ASN A C 1
ATOM 681 O O . ASN A 1 90 ? 28.449 5.005 -24.489 1.00 81.31 90 ASN A O 1
ATOM 685 N N . SER A 1 91 ? 26.366 4.226 -24.101 1.00 84.56 91 SER A N 1
ATOM 686 C CA . SER A 1 91 ? 25.812 4.377 -25.453 1.00 84.56 91 SER A CA 1
ATOM 687 C C . SER A 1 91 ? 24.401 4.962 -25.377 1.00 84.56 91 SER A C 1
ATOM 689 O O . SER A 1 91 ? 23.630 4.613 -24.485 1.00 84.56 91 SER A O 1
ATOM 691 N N . GLN A 1 92 ? 24.035 5.842 -26.313 1.00 87.25 92 GLN A N 1
ATOM 692 C CA . GLN A 1 92 ? 22.754 6.551 -26.246 1.00 87.25 92 GLN A CA 1
ATOM 693 C C . GLN A 1 92 ? 22.154 6.884 -27.608 1.00 87.25 92 GLN A C 1
ATOM 695 O O . GLN A 1 92 ? 22.868 7.259 -28.538 1.00 87.25 92 GLN A O 1
ATOM 700 N N . LEU A 1 93 ? 20.825 6.848 -27.664 1.00 89.44 93 LEU A N 1
ATOM 701 C CA . LEU A 1 93 ? 20.008 7.490 -28.684 1.00 89.44 93 LEU A CA 1
ATOM 702 C C . LEU A 1 93 ? 19.513 8.831 -28.133 1.00 89.44 93 LEU A C 1
ATOM 704 O O . LEU A 1 93 ? 18.979 8.884 -27.025 1.00 89.44 93 LEU A O 1
ATOM 708 N N . VAL A 1 94 ? 19.684 9.912 -28.893 1.00 85.25 94 VAL A N 1
ATOM 709 C CA . VAL A 1 94 ? 19.319 11.273 -28.472 1.00 85.25 94 VAL A CA 1
ATOM 710 C C . VAL A 1 94 ? 18.250 11.827 -29.398 1.00 85.25 94 VAL A C 1
ATOM 712 O O . VAL A 1 94 ? 18.441 11.839 -30.610 1.00 85.25 94 VAL A O 1
ATOM 715 N N . LEU A 1 95 ? 17.166 12.337 -28.822 1.00 87.81 95 LEU A N 1
ATOM 716 C CA . LEU A 1 95 ? 16.149 13.102 -29.533 1.00 87.81 95 LEU A CA 1
ATOM 717 C C . LEU A 1 95 ? 16.452 14.589 -29.351 1.00 87.81 95 LEU A C 1
ATOM 719 O O . LEU A 1 95 ? 16.651 15.042 -28.219 1.00 87.81 95 LEU A O 1
ATOM 723 N N . ARG A 1 96 ? 16.521 15.338 -30.453 1.00 84.69 96 ARG A N 1
ATOM 724 C CA . ARG A 1 96 ? 16.790 16.780 -30.455 1.00 84.69 96 ARG A CA 1
ATOM 725 C C . ARG A 1 96 ? 15.749 17.534 -31.268 1.00 84.69 96 ARG A C 1
ATOM 727 O O . ARG A 1 96 ? 15.149 16.956 -32.170 1.00 84.69 96 ARG A O 1
ATOM 734 N N . ASP A 1 97 ? 15.559 18.804 -30.944 1.00 86.19 97 ASP A N 1
ATOM 735 C CA . ASP A 1 97 ? 14.746 19.726 -31.732 1.00 86.19 97 ASP A CA 1
ATOM 736 C C . ASP A 1 97 ? 15.542 20.372 -32.887 1.00 86.19 97 ASP A C 1
ATOM 738 O O . ASP A 1 97 ? 16.727 20.092 -33.099 1.00 86.19 97 ASP A O 1
ATOM 742 N N . SER A 1 98 ? 14.890 21.268 -33.636 1.00 89.38 98 SER A N 1
ATOM 743 C CA . SER A 1 98 ? 15.504 22.008 -34.749 1.00 89.38 98 SER A CA 1
ATOM 744 C C . SER A 1 98 ? 16.578 23.012 -34.318 1.00 89.38 98 SER A C 1
ATOM 746 O O . SER A 1 98 ? 17.340 23.477 -35.161 1.00 89.38 98 SER A O 1
ATOM 748 N N . LEU A 1 99 ? 16.649 23.356 -33.029 1.00 90.12 99 LEU A N 1
ATOM 749 C CA . LEU A 1 99 ? 17.659 24.237 -32.437 1.00 90.12 99 LEU A CA 1
ATOM 750 C C . LEU A 1 99 ? 18.818 23.440 -31.816 1.00 90.12 99 LEU A C 1
ATOM 752 O O . LEU A 1 99 ? 19.667 24.012 -31.131 1.00 90.12 99 LEU A O 1
ATOM 756 N N . ASN A 1 100 ? 18.871 22.125 -32.064 1.00 82.00 100 ASN A N 1
ATOM 757 C CA . ASN A 1 100 ? 19.857 21.191 -31.524 1.00 82.00 100 ASN A CA 1
ATOM 758 C C . ASN A 1 100 ? 19.784 21.021 -29.990 1.00 82.00 100 ASN A C 1
ATOM 760 O O . ASN A 1 100 ? 20.718 20.492 -29.377 1.00 82.00 100 ASN A O 1
ATOM 764 N N . GLN A 1 101 ? 18.681 21.404 -29.346 1.00 86.69 101 GLN A N 1
ATOM 765 C CA . GLN A 1 101 ? 18.441 21.157 -27.924 1.00 86.69 101 GLN A CA 1
ATOM 766 C C . GLN A 1 101 ? 17.955 19.722 -27.714 1.00 86.69 101 GLN A C 1
ATOM 768 O O . GLN A 1 101 ? 17.221 19.175 -28.533 1.00 86.69 101 GLN A O 1
ATOM 773 N N . ALA A 1 102 ? 18.395 19.068 -26.637 1.00 85.75 102 ALA A N 1
ATOM 774 C CA . ALA A 1 102 ? 17.969 17.703 -26.341 1.00 85.75 102 ALA A CA 1
ATOM 775 C C . ALA A 1 102 ? 16.552 17.700 -25.751 1.00 85.75 102 ALA A C 1
ATOM 777 O O . ALA A 1 102 ? 16.302 18.391 -24.772 1.00 85.75 102 ALA A O 1
ATOM 778 N N . LEU A 1 103 ? 15.664 16.880 -26.311 1.00 83.19 103 LEU A N 1
ATOM 779 C CA . LEU A 1 103 ? 14.304 16.653 -25.809 1.00 83.19 103 LEU A CA 1
ATOM 780 C C . LEU A 1 103 ? 14.237 15.430 -24.886 1.00 83.19 103 LEU A C 1
ATOM 782 O O . LEU A 1 103 ? 13.450 15.383 -23.948 1.00 83.19 103 LEU A O 1
ATOM 786 N N . GLY A 1 104 ? 15.083 14.433 -25.146 1.00 81.94 104 GLY A N 1
ATOM 787 C CA . GLY A 1 104 ? 15.136 13.208 -24.362 1.00 81.94 104 GLY A CA 1
ATOM 788 C C . GLY A 1 104 ? 16.159 12.222 -24.903 1.00 81.94 104 GLY A C 1
ATOM 789 O O . GLY A 1 104 ? 16.746 12.417 -25.975 1.00 81.94 104 GLY A O 1
ATOM 790 N N . ARG A 1 105 ? 16.433 11.174 -24.127 1.00 87.50 105 ARG A N 1
ATOM 791 C CA . ARG A 1 105 ? 17.458 10.174 -24.444 1.00 87.50 105 ARG A CA 1
ATOM 792 C C . ARG A 1 105 ? 17.017 8.787 -24.005 1.00 87.50 105 ARG A C 1
ATOM 794 O O . ARG A 1 105 ? 16.468 8.634 -22.915 1.00 87.50 105 ARG A O 1
ATOM 801 N N . LEU A 1 106 ? 17.355 7.787 -24.811 1.00 86.81 106 LEU A N 1
ATOM 802 C CA . LEU A 1 106 ? 17.447 6.401 -24.364 1.00 86.81 106 LEU A CA 1
ATOM 803 C C . LEU A 1 106 ? 18.925 6.072 -24.176 1.00 86.81 106 LEU A C 1
ATOM 805 O O . LEU A 1 106 ? 19.711 6.225 -25.111 1.00 86.81 106 LEU A O 1
ATOM 809 N N . ILE A 1 107 ? 19.306 5.659 -22.972 1.00 81.25 107 ILE A N 1
ATOM 810 C CA . ILE A 1 107 ? 20.708 5.496 -22.593 1.00 81.25 107 ILE A CA 1
ATOM 811 C C . ILE A 1 107 ? 20.938 4.114 -21.992 1.00 81.25 107 ILE A C 1
ATOM 813 O O . ILE A 1 107 ? 20.190 3.685 -21.114 1.00 81.25 107 ILE A O 1
ATOM 817 N N . GLY A 1 108 ? 21.996 3.450 -22.452 1.00 82.56 108 GLY A N 1
ATOM 818 C CA . GLY A 1 108 ? 22.579 2.276 -21.820 1.00 82.56 108 GLY A CA 1
ATOM 819 C C . GLY A 1 108 ? 23.844 2.665 -21.059 1.00 82.56 108 GLY A C 1
ATOM 820 O O . GLY A 1 108 ? 24.770 3.220 -21.654 1.00 82.56 108 GLY A O 1
ATOM 821 N N . TYR A 1 109 ? 23.897 2.361 -19.765 1.00 75.12 109 TYR A N 1
ATOM 822 C CA . TYR A 1 109 ? 25.103 2.505 -18.952 1.00 75.12 109 TYR A CA 1
ATOM 823 C C . TYR A 1 109 ? 25.672 1.148 -18.592 1.00 75.12 109 TYR A C 1
ATOM 825 O O . TYR A 1 109 ? 24.921 0.249 -18.230 1.00 75.12 109 TYR A O 1
ATOM 833 N N . ARG A 1 110 ? 26.998 1.056 -18.581 1.00 74.12 110 ARG A N 1
ATOM 834 C CA . ARG A 1 110 ? 27.711 -0.010 -17.882 1.00 74.12 110 ARG A CA 1
ATOM 835 C C . ARG A 1 110 ? 28.279 0.552 -16.590 1.00 74.12 110 ARG A C 1
ATOM 837 O O . ARG A 1 110 ? 29.032 1.526 -16.615 1.00 74.12 110 ARG A O 1
ATOM 844 N N . THR A 1 111 ? 27.919 -0.054 -15.469 1.00 68.00 111 THR A N 1
ATOM 845 C CA . THR A 1 111 ? 28.403 0.315 -14.134 1.00 68.00 111 THR A CA 1
ATOM 846 C C . THR A 1 111 ? 29.168 -0.846 -13.506 1.00 68.00 111 THR A C 1
ATOM 848 O O . THR A 1 111 ? 29.118 -1.972 -13.996 1.00 68.00 111 THR A O 1
ATOM 851 N N . THR A 1 112 ? 29.858 -0.595 -12.391 1.00 66.81 112 THR A N 1
ATOM 852 C CA . THR A 1 112 ? 30.518 -1.650 -11.600 1.00 66.81 112 THR A CA 1
ATOM 853 C C . THR A 1 112 ? 29.536 -2.671 -11.025 1.00 66.81 112 THR A C 1
ATOM 855 O O . THR A 1 112 ? 29.938 -3.776 -10.681 1.00 66.81 112 THR A O 1
ATOM 858 N N . ILE A 1 113 ? 28.255 -2.304 -10.934 1.00 58.34 113 ILE A N 1
ATOM 859 C CA . ILE A 1 113 ? 27.175 -3.119 -10.379 1.00 58.34 113 ILE A CA 1
ATOM 860 C C . ILE A 1 113 ? 26.198 -3.622 -11.454 1.00 58.34 113 ILE A C 1
ATOM 862 O O . ILE A 1 113 ? 25.165 -4.161 -11.095 1.00 58.34 113 ILE A O 1
ATOM 866 N N . GLY A 1 114 ? 26.485 -3.459 -12.753 1.00 68.19 114 GLY A N 1
ATOM 867 C CA . GLY A 1 114 ? 25.665 -3.991 -13.853 1.00 68.19 114 GLY A CA 1
ATOM 868 C C . GLY A 1 114 ? 25.282 -2.978 -14.930 1.00 68.19 114 GLY A C 1
ATOM 869 O O . GLY A 1 114 ? 25.770 -1.842 -14.945 1.00 68.19 114 GLY A O 1
ATOM 870 N N . ASP A 1 115 ? 24.408 -3.407 -15.836 1.00 69.38 115 ASP A N 1
ATOM 871 C CA . ASP A 1 115 ? 23.957 -2.621 -16.980 1.00 69.38 115 ASP A CA 1
ATOM 872 C C . ASP A 1 115 ? 22.625 -1.918 -16.653 1.00 69.38 115 ASP A C 1
ATOM 874 O O . ASP A 1 115 ? 21.715 -2.482 -16.046 1.00 69.38 115 ASP A O 1
ATOM 878 N N . ILE A 1 116 ? 22.499 -0.651 -17.038 1.00 71.56 116 ILE A N 1
ATOM 879 C CA . ILE A 1 116 ? 21.315 0.170 -16.761 1.00 71.56 116 ILE A CA 1
ATOM 880 C C . ILE A 1 116 ? 20.722 0.637 -18.080 1.00 71.56 116 ILE A C 1
ATOM 882 O O . ILE A 1 116 ? 21.426 1.247 -18.883 1.00 71.56 116 ILE A O 1
ATOM 886 N N . MET A 1 117 ? 19.418 0.433 -18.266 1.00 76.88 117 MET A N 1
ATOM 887 C CA . MET A 1 117 ? 18.656 1.073 -19.333 1.00 76.88 117 MET A CA 1
ATOM 888 C C . MET A 1 117 ? 17.814 2.198 -18.732 1.00 76.88 117 MET A C 1
ATOM 890 O O . MET A 1 117 ? 17.016 1.984 -17.819 1.00 76.88 117 MET A O 1
ATOM 894 N N . ALA A 1 118 ? 18.007 3.418 -19.222 1.00 73.31 118 ALA A N 1
ATOM 895 C CA . ALA A 1 118 ? 17.316 4.594 -18.713 1.00 73.31 118 ALA A CA 1
ATOM 896 C C . ALA A 1 118 ? 16.679 5.400 -19.843 1.00 73.31 118 ALA A C 1
ATOM 898 O O . ALA A 1 118 ? 17.315 5.681 -20.861 1.00 73.31 118 ALA A O 1
ATOM 899 N N . LEU A 1 119 ? 15.445 5.834 -19.611 1.00 80.06 119 LEU A N 1
ATOM 900 C CA . LEU A 1 119 ? 14.850 6.967 -20.302 1.00 80.06 119 LEU A CA 1
ATOM 901 C C . LEU A 1 119 ? 15.175 8.218 -19.491 1.00 80.06 119 LEU A C 1
ATOM 903 O O . LEU A 1 119 ? 15.027 8.223 -18.268 1.00 80.06 119 LEU A O 1
ATOM 907 N N . ARG A 1 120 ? 15.651 9.267 -20.155 1.00 78.81 120 ARG A N 1
ATOM 908 C CA . ARG A 1 120 ? 16.020 10.531 -19.514 1.00 78.81 120 ARG A CA 1
ATOM 909 C C . ARG A 1 120 ? 15.384 11.697 -20.259 1.00 78.81 120 ARG A C 1
ATOM 911 O O . ARG A 1 120 ? 15.479 11.740 -21.487 1.00 78.81 120 ARG A O 1
ATOM 918 N N . ASP A 1 121 ? 14.771 12.622 -19.529 1.00 79.56 121 ASP A N 1
ATOM 919 C CA . ASP A 1 121 ? 14.273 13.880 -20.090 1.00 79.56 121 ASP A CA 1
ATOM 920 C C . ASP A 1 121 ? 15.408 14.901 -20.310 1.00 79.56 121 ASP A C 1
ATOM 922 O O . ASP A 1 121 ? 16.591 14.629 -20.065 1.00 79.56 121 ASP A O 1
ATOM 926 N N . SER A 1 122 ? 15.063 16.084 -20.814 1.00 81.25 122 SER A N 1
ATOM 927 C CA . SER A 1 122 ? 16.009 17.182 -21.044 1.00 81.25 122 SER A CA 1
ATOM 928 C C . SER A 1 122 ? 16.608 17.764 -19.752 1.00 81.25 122 SER A C 1
ATOM 930 O O . SER A 1 122 ? 17.698 18.334 -19.792 1.00 81.25 122 SER A O 1
ATOM 932 N N . GLU A 1 123 ? 15.957 17.565 -18.603 1.00 78.69 123 GLU A N 1
ATOM 933 C CA . GLU A 1 123 ? 16.358 18.069 -17.283 1.00 78.69 123 GLU A CA 1
ATOM 934 C C . GLU A 1 123 ? 17.185 17.055 -16.468 1.00 78.69 123 GLU A C 1
ATOM 936 O O . GLU A 1 123 ? 17.508 17.294 -15.304 1.00 78.69 123 GLU A O 1
ATOM 941 N N . ASN A 1 124 ? 17.577 15.926 -17.066 1.00 70.69 124 ASN A N 1
ATOM 942 C CA . ASN A 1 124 ? 18.260 14.806 -16.406 1.00 70.69 124 ASN A CA 1
ATOM 943 C C . ASN A 1 124 ? 17.433 14.059 -15.348 1.00 70.69 124 ASN A C 1
ATOM 945 O O . ASN A 1 124 ? 17.997 13.310 -14.539 1.00 70.69 124 ASN A O 1
ATOM 949 N N . LYS A 1 125 ? 16.108 14.189 -15.374 1.00 70.12 125 LYS A N 1
ATOM 950 C CA . LYS A 1 125 ? 15.227 13.284 -14.640 1.00 70.12 125 LYS A CA 1
ATOM 951 C C . LYS A 1 125 ? 15.088 12.008 -15.446 1.00 70.12 125 LYS A C 1
ATOM 953 O O . LYS A 1 125 ? 15.131 12.003 -16.678 1.00 70.12 125 LYS A O 1
ATOM 958 N N . ASN A 1 126 ? 14.998 10.897 -14.738 1.00 70.75 126 ASN A N 1
ATOM 959 C CA . ASN A 1 126 ? 15.057 9.587 -15.346 1.00 70.75 126 ASN A CA 1
ATOM 960 C C . ASN A 1 126 ? 13.895 8.703 -14.915 1.00 70.75 126 ASN A C 1
ATOM 962 O O . ASN A 1 126 ? 13.372 8.802 -13.805 1.00 70.75 126 ASN A O 1
ATOM 966 N N . PHE A 1 127 ? 13.558 7.814 -15.836 1.00 70.38 127 PHE A N 1
ATOM 967 C CA . PHE A 1 127 ? 12.890 6.559 -15.579 1.00 70.38 127 PHE A CA 1
ATOM 968 C C . PHE A 1 127 ? 13.913 5.462 -15.871 1.00 70.38 127 PHE A C 1
ATOM 970 O O . PHE A 1 127 ? 14.447 5.377 -16.980 1.00 70.38 127 PHE A O 1
ATOM 977 N N . VAL A 1 128 ? 14.244 4.661 -14.864 1.00 67.38 128 VAL A N 1
ATOM 978 C CA . VAL A 1 128 ? 15.353 3.704 -14.946 1.00 67.38 128 VAL A CA 1
ATOM 979 C C . VAL A 1 128 ? 14.852 2.293 -14.712 1.00 67.38 128 VAL A C 1
ATOM 981 O O . VAL A 1 128 ? 14.162 2.036 -13.730 1.00 67.38 128 VAL A O 1
ATOM 984 N N . MET A 1 129 ? 15.282 1.379 -15.578 1.00 69.81 129 MET A N 1
ATOM 985 C CA . MET A 1 129 ? 15.260 -0.056 -15.336 1.00 69.81 129 MET A CA 1
ATOM 986 C C . MET A 1 129 ? 16.712 -0.514 -15.153 1.00 69.81 129 MET A C 1
ATOM 988 O O . MET A 1 129 ? 17.538 -0.414 -16.062 1.00 69.81 129 MET A O 1
ATOM 992 N N . ASN A 1 130 ? 17.053 -0.947 -13.942 1.00 66.00 130 ASN A N 1
ATOM 993 C CA . ASN A 1 130 ? 18.394 -1.421 -13.600 1.00 66.00 130 ASN A CA 1
ATOM 994 C C . ASN A 1 130 ? 18.472 -2.952 -13.768 1.00 66.00 130 ASN A C 1
ATOM 996 O O . ASN A 1 130 ? 17.495 -3.648 -13.483 1.00 66.00 130 ASN A O 1
ATOM 1000 N N . TYR A 1 131 ? 19.611 -3.464 -14.241 1.00 55.44 131 TYR A N 1
ATOM 1001 C CA . TYR A 1 131 ? 19.931 -4.889 -14.268 1.00 55.44 131 TYR A CA 1
ATOM 1002 C C . TYR A 1 131 ? 21.329 -5.123 -13.675 1.00 55.44 131 TYR A C 1
ATOM 1004 O O . TYR A 1 131 ? 22.349 -4.837 -14.302 1.00 55.44 131 TYR A O 1
ATOM 1012 N N . ASN A 1 132 ? 21.388 -5.654 -12.451 1.00 59.47 132 ASN A N 1
ATOM 1013 C CA . ASN A 1 132 ? 22.648 -5.926 -11.762 1.00 59.47 132 ASN A CA 1
ATOM 1014 C C . ASN A 1 132 ? 23.147 -7.356 -12.052 1.00 59.47 132 ASN A C 1
ATOM 1016 O O . ASN A 1 132 ? 22.440 -8.341 -11.848 1.00 59.47 132 ASN A O 1
ATOM 1020 N N . THR A 1 133 ? 24.377 -7.468 -12.559 1.00 53.25 133 THR A N 1
ATOM 1021 C CA . THR A 1 133 ? 24.987 -8.735 -13.006 1.00 53.25 133 THR A CA 1
ATOM 1022 C C . THR A 1 133 ? 25.840 -9.415 -11.937 1.00 53.25 133 THR A C 1
ATOM 1024 O O . THR A 1 133 ? 26.328 -10.516 -12.167 1.00 53.25 133 THR A O 1
ATOM 1027 N N . ALA A 1 134 ? 26.068 -8.767 -10.793 1.00 54.97 134 ALA A N 1
ATOM 1028 C CA . ALA A 1 134 ? 27.060 -9.204 -9.821 1.00 54.97 134 ALA A CA 1
ATOM 1029 C C . ALA A 1 134 ? 26.516 -10.119 -8.720 1.00 54.97 134 ALA A C 1
ATOM 1031 O O . ALA A 1 134 ? 27.363 -10.677 -8.044 1.00 54.97 134 ALA A O 1
ATOM 1032 N N . ASN A 1 135 ? 25.187 -10.237 -8.520 1.00 52.69 135 ASN A N 1
ATOM 1033 C CA . ASN A 1 135 ? 24.487 -11.277 -7.714 1.00 52.69 135 ASN A CA 1
ATOM 1034 C C . ASN A 1 135 ? 22.974 -10.997 -7.481 1.00 52.69 135 ASN A C 1
ATOM 1036 O O . ASN A 1 135 ? 22.341 -11.682 -6.683 1.00 52.69 135 ASN A O 1
ATOM 1040 N N . TYR A 1 136 ? 22.356 -9.991 -8.120 1.00 49.84 136 TYR A N 1
ATOM 1041 C CA . TYR A 1 136 ? 20.976 -9.581 -7.803 1.00 49.84 136 TYR A CA 1
ATOM 1042 C C . TYR A 1 136 ? 20.256 -9.007 -9.032 1.00 49.84 136 TYR A C 1
ATOM 1044 O O . TYR A 1 136 ? 20.703 -7.993 -9.554 1.00 49.84 136 TYR A O 1
ATOM 1052 N N . LYS A 1 137 ? 19.093 -9.533 -9.454 1.00 55.69 137 LYS A N 1
ATOM 1053 C CA . LYS A 1 137 ? 18.239 -8.820 -10.430 1.00 55.69 137 LYS A CA 1
ATOM 1054 C C . LYS A 1 137 ? 17.458 -7.724 -9.688 1.00 55.69 137 LYS A C 1
ATOM 1056 O O . LYS A 1 137 ? 16.367 -7.929 -9.159 1.00 55.69 137 LYS A O 1
ATOM 1061 N N . PHE A 1 138 ? 18.077 -6.556 -9.549 1.00 55.81 138 PHE A N 1
ATOM 1062 C CA . PHE A 1 138 ? 17.469 -5.401 -8.891 1.00 55.81 138 PHE A CA 1
ATOM 1063 C C . PHE A 1 138 ? 16.767 -4.508 -9.914 1.00 55.81 138 PHE A C 1
ATOM 1065 O O . PHE A 1 138 ? 17.436 -3.819 -10.673 1.00 55.81 138 PHE A O 1
ATOM 1072 N N . THR A 1 139 ? 15.435 -4.453 -9.892 1.00 57.59 139 THR A N 1
ATOM 1073 C CA . THR A 1 139 ? 14.663 -3.469 -10.664 1.00 57.59 139 THR A CA 1
ATOM 1074 C C . THR A 1 139 ? 14.055 -2.475 -9.678 1.00 57.59 139 THR A C 1
ATOM 1076 O O . THR A 1 139 ? 12.907 -2.606 -9.260 1.00 57.59 139 THR A O 1
ATOM 1079 N N . SER A 1 140 ? 14.831 -1.477 -9.241 1.00 60.31 140 SER A N 1
ATOM 1080 C CA . SER A 1 140 ? 14.211 -0.277 -8.671 1.00 60.31 140 SER A CA 1
ATOM 1081 C C . SER A 1 140 ? 13.598 0.536 -9.791 1.00 60.31 140 SER A C 1
ATOM 1083 O O . SER A 1 140 ? 14.297 0.874 -10.748 1.00 60.31 140 SER A O 1
ATOM 1085 N N . LEU A 1 141 ? 12.345 0.930 -9.617 1.00 67.25 141 LEU A N 1
ATOM 1086 C CA . LEU A 1 141 ? 11.790 2.027 -10.379 1.00 67.25 141 LEU A CA 1
ATOM 1087 C C . LEU A 1 141 ? 12.244 3.333 -9.723 1.00 67.25 141 LEU A C 1
ATOM 1089 O O . LEU A 1 141 ? 11.825 3.677 -8.611 1.00 67.25 141 LEU A O 1
ATOM 1093 N N . LEU A 1 142 ? 13.125 4.047 -10.419 1.00 63.69 142 LEU A N 1
ATOM 1094 C CA . LEU A 1 142 ? 13.469 5.420 -10.078 1.00 63.69 142 LEU A CA 1
ATOM 1095 C C . LEU A 1 142 ? 12.603 6.368 -10.899 1.00 63.69 142 LEU A C 1
ATOM 1097 O O . LEU A 1 142 ? 12.508 6.215 -12.116 1.00 63.69 142 LEU A O 1
ATOM 1101 N N . VAL A 1 143 ? 12.016 7.354 -10.229 1.00 63.66 143 VAL A N 1
ATOM 1102 C CA . VAL A 1 143 ? 11.385 8.515 -10.862 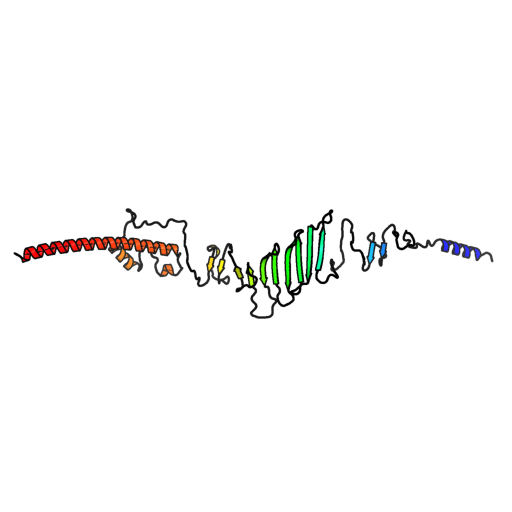1.00 63.66 143 VAL A CA 1
ATOM 1103 C C . VAL A 1 143 ? 12.060 9.749 -10.283 1.00 63.66 143 VAL A C 1
ATOM 1105 O O . VAL A 1 143 ? 12.174 9.889 -9.065 1.00 63.66 143 VAL A O 1
ATOM 1108 N N . ASN A 1 144 ? 12.550 10.637 -11.149 1.00 59.12 144 ASN A N 1
ATOM 1109 C CA . ASN A 1 144 ? 13.266 11.855 -10.749 1.00 59.12 144 ASN A CA 1
ATOM 1110 C C . ASN A 1 144 ? 14.490 11.575 -9.856 1.00 59.12 144 ASN A C 1
ATOM 1112 O O . ASN A 1 144 ? 14.701 12.262 -8.857 1.00 59.12 144 ASN A O 1
ATOM 1116 N N . ASN A 1 145 ? 15.286 10.551 -10.187 1.00 62.69 145 ASN A N 1
ATOM 1117 C CA . ASN A 1 145 ? 16.447 10.102 -9.404 1.00 62.69 145 ASN A CA 1
ATOM 1118 C C . ASN A 1 145 ? 16.132 9.647 -7.962 1.00 62.69 145 ASN A C 1
ATOM 1120 O O . ASN A 1 145 ? 17.050 9.456 -7.166 1.00 62.69 145 ASN A O 1
ATOM 1124 N N . LYS A 1 146 ? 14.856 9.445 -7.613 1.00 65.25 146 LYS A N 1
ATOM 1125 C CA . LYS A 1 146 ? 14.428 8.893 -6.324 1.00 65.25 146 LYS A CA 1
ATOM 1126 C C . LYS A 1 146 ? 13.838 7.508 -6.536 1.00 65.25 146 LYS A C 1
ATOM 1128 O O . LYS A 1 146 ? 12.988 7.320 -7.404 1.00 65.25 146 LYS A O 1
ATOM 1133 N N . SER A 1 147 ? 14.274 6.543 -5.736 1.00 65.88 147 SER A N 1
ATOM 1134 C CA . SER A 1 147 ? 13.656 5.218 -5.707 1.00 65.88 147 SER A CA 1
ATOM 1135 C C . SER A 1 147 ? 12.260 5.344 -5.107 1.00 65.88 147 SER A C 1
ATOM 1137 O O . SER A 1 147 ? 12.130 5.600 -3.912 1.00 65.88 147 SER A O 1
ATOM 1139 N N . ILE A 1 148 ? 11.227 5.183 -5.931 1.00 64.62 148 ILE A N 1
ATOM 1140 C CA . ILE A 1 148 ? 9.829 5.196 -5.470 1.00 64.62 148 ILE A CA 1
ATOM 1141 C C . ILE A 1 148 ? 9.317 3.783 -5.182 1.00 64.62 148 ILE A C 1
ATOM 1143 O O . ILE A 1 148 ? 8.443 3.593 -4.344 1.00 64.62 148 ILE A O 1
ATOM 1147 N N . LEU A 1 149 ? 9.914 2.785 -5.832 1.00 65.69 149 LEU A N 1
ATOM 1148 C CA . LEU A 1 149 ? 9.624 1.374 -5.637 1.00 65.69 149 LEU A CA 1
ATOM 1149 C C . LEU A 1 149 ? 10.922 0.591 -5.806 1.00 65.69 149 LEU A C 1
ATOM 1151 O O . LEU A 1 149 ? 11.604 0.721 -6.825 1.00 65.69 149 LEU A O 1
ATOM 1155 N N . SER A 1 150 ? 11.264 -0.229 -4.815 1.00 59.38 150 SER A N 1
ATOM 1156 C CA . SER A 1 150 ? 12.348 -1.197 -4.941 1.00 59.38 150 SER A CA 1
ATOM 1157 C C . SER A 1 150 ? 11.772 -2.606 -4.888 1.00 59.38 150 SER A C 1
ATOM 1159 O O . SER A 1 150 ? 11.170 -3.012 -3.896 1.00 59.38 150 SER A O 1
ATOM 1161 N N . ALA A 1 151 ? 11.927 -3.351 -5.978 1.00 58.84 151 ALA A N 1
ATOM 1162 C CA . ALA A 1 151 ? 11.596 -4.765 -6.021 1.00 58.84 151 ALA A CA 1
ATOM 1163 C C . ALA A 1 151 ? 12.895 -5.550 -6.191 1.00 58.84 151 ALA A C 1
ATOM 1165 O O . ALA A 1 151 ? 13.674 -5.299 -7.118 1.00 58.84 151 ALA A O 1
ATOM 1166 N N . ARG A 1 152 ? 13.141 -6.492 -5.278 1.00 56.38 152 ARG A N 1
ATOM 1167 C CA . ARG A 1 152 ? 14.215 -7.468 -5.431 1.00 56.38 152 ARG A CA 1
ATOM 1168 C C . ARG A 1 152 ? 13.594 -8.768 -5.926 1.00 56.38 152 ARG A C 1
ATOM 1170 O O . ARG A 1 152 ? 12.886 -9.444 -5.181 1.00 56.38 152 ARG A O 1
ATOM 1177 N N . LEU A 1 153 ? 13.834 -9.084 -7.195 1.00 53.72 153 LEU A N 1
ATOM 1178 C CA . LEU A 1 153 ? 13.376 -10.318 -7.821 1.00 53.72 153 LEU A CA 1
ATOM 1179 C C . LEU A 1 153 ? 14.606 -11.212 -7.990 1.00 53.72 153 LEU A C 1
ATOM 1181 O O . LEU A 1 153 ? 15.497 -10.878 -8.755 1.00 53.72 153 LEU A O 1
ATOM 1185 N N . TYR A 1 154 ? 14.714 -12.305 -7.242 1.00 51.09 154 TYR A N 1
ATOM 1186 C CA . TYR A 1 154 ? 15.794 -13.274 -7.457 1.00 51.09 154 TYR A CA 1
ATOM 1187 C C . TYR A 1 154 ? 15.422 -14.263 -8.560 1.00 51.09 154 TYR A C 1
ATOM 1189 O O . TYR A 1 154 ? 14.238 -14.517 -8.790 1.00 51.09 154 TYR A O 1
ATOM 1197 N N . ASP A 1 155 ? 16.442 -14.784 -9.245 1.00 43.94 155 ASP A N 1
ATOM 1198 C CA . ASP A 1 155 ? 16.301 -15.938 -10.133 1.00 43.94 155 ASP A CA 1
ATOM 1199 C C . ASP A 1 155 ? 16.466 -17.234 -9.343 1.00 43.94 155 ASP A C 1
ATOM 1201 O O . ASP A 1 155 ? 17.190 -17.268 -8.351 1.00 43.94 155 ASP A O 1
ATOM 1205 N N . GLU A 1 156 ? 15.767 -18.269 -9.787 1.00 42.97 156 GLU A N 1
ATOM 1206 C CA . GLU A 1 156 ? 15.591 -19.556 -9.116 1.00 42.97 156 GLU A CA 1
ATOM 1207 C C . GLU A 1 156 ? 16.915 -20.267 -8.780 1.00 42.97 156 GLU A C 1
ATOM 1209 O O . GLU A 1 156 ? 17.824 -20.331 -9.607 1.00 42.97 156 GLU A O 1
ATOM 1214 N N . GLY A 1 157 ? 17.011 -20.860 -7.580 1.00 50.25 157 GLY A N 1
ATOM 1215 C CA . GLY A 1 157 ? 18.100 -21.796 -7.266 1.00 50.25 157 GLY A CA 1
ATOM 1216 C C . GLY A 1 157 ? 18.413 -22.036 -5.788 1.00 50.25 157 GLY A C 1
ATOM 1217 O O . GLY A 1 157 ? 19.005 -23.065 -5.471 1.00 50.25 157 GLY A O 1
ATOM 1218 N N . THR A 1 158 ? 18.005 -21.154 -4.870 1.00 49.56 158 THR A N 1
ATOM 1219 C CA . THR A 1 158 ? 18.153 -21.382 -3.420 1.00 49.56 158 THR A CA 1
ATOM 1220 C C . THR A 1 158 ? 16.782 -21.358 -2.725 1.00 49.56 158 THR A C 1
ATOM 1222 O O . THR A 1 158 ? 15.998 -20.440 -2.968 1.00 49.56 158 THR A O 1
ATOM 1225 N N . PRO A 1 159 ? 16.442 -22.350 -1.875 1.00 52.62 159 PRO A N 1
ATOM 1226 C CA . PRO A 1 159 ? 15.086 -22.507 -1.325 1.00 52.62 159 PRO A CA 1
ATOM 1227 C C . PRO A 1 159 ? 14.569 -21.380 -0.410 1.00 52.62 159 PRO A C 1
ATOM 1229 O O . PRO A 1 159 ? 13.402 -21.412 -0.035 1.00 52.62 159 PRO A O 1
ATOM 1232 N N . GLU A 1 160 ? 15.386 -20.387 -0.039 1.00 53.00 160 GLU A N 1
ATOM 1233 C CA . GLU A 1 160 ? 15.041 -19.421 1.021 1.00 53.00 160 GLU A CA 1
ATOM 1234 C C . GLU A 1 160 ? 15.136 -17.934 0.627 1.00 53.00 160 GLU A C 1
ATOM 1236 O O . GLU A 1 160 ? 14.817 -17.056 1.435 1.00 53.00 160 GLU A O 1
ATOM 1241 N N . GLU A 1 161 ? 15.503 -17.590 -0.610 1.00 53.19 161 GLU A N 1
ATOM 1242 C CA . GLU A 1 161 ? 15.643 -16.181 -1.005 1.00 53.19 161 GLU A CA 1
ATOM 1243 C C . GLU A 1 161 ? 14.310 -15.570 -1.460 1.00 53.19 161 GLU A C 1
ATOM 1245 O O . GLU A 1 161 ? 13.989 -15.404 -2.634 1.00 53.19 161 GLU A O 1
ATOM 1250 N N . THR A 1 162 ? 13.505 -15.231 -0.453 1.00 55.66 162 THR A N 1
ATOM 1251 C CA . THR A 1 162 ? 12.205 -14.558 -0.554 1.00 55.66 162 THR A CA 1
ATOM 1252 C C . THR A 1 162 ? 12.210 -13.371 -1.531 1.00 55.66 162 THR A C 1
ATOM 1254 O O . THR A 1 162 ? 13.031 -12.458 -1.423 1.00 55.66 162 THR A O 1
ATOM 1257 N N . ARG A 1 163 ? 11.237 -13.347 -2.448 1.00 67.50 163 ARG A N 1
ATOM 1258 C CA . ARG A 1 163 ? 10.879 -12.192 -3.288 1.00 67.50 163 ARG A CA 1
ATOM 1259 C C . ARG A 1 163 ? 10.374 -11.069 -2.371 1.00 67.50 163 ARG A C 1
ATOM 1261 O O . ARG A 1 163 ? 9.323 -11.228 -1.753 1.00 67.50 163 ARG A O 1
ATOM 1268 N N . ARG A 1 164 ? 11.112 -9.958 -2.242 1.00 77.06 164 ARG A N 1
ATOM 1269 C CA . ARG A 1 164 ? 10.750 -8.848 -1.336 1.00 77.06 164 ARG A CA 1
ATOM 1270 C C . ARG A 1 164 ? 10.576 -7.526 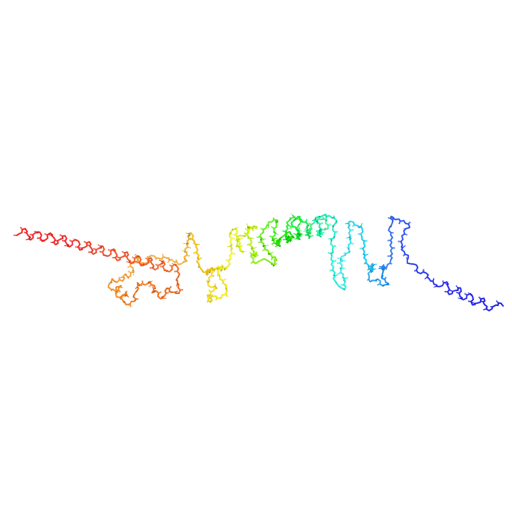-2.076 1.00 77.06 164 ARG A C 1
ATOM 1272 O O . ARG A 1 164 ? 11.374 -7.177 -2.949 1.00 77.06 164 ARG A O 1
ATOM 1279 N N . VAL A 1 165 ? 9.572 -6.766 -1.659 1.00 81.69 165 VAL A N 1
ATOM 1280 C CA . VAL A 1 165 ? 9.256 -5.418 -2.131 1.00 81.69 165 VAL A CA 1
ATOM 1281 C C . VAL A 1 165 ? 9.439 -4.436 -0.976 1.00 81.69 165 VAL A C 1
ATOM 1283 O O . VAL A 1 165 ? 8.862 -4.601 0.097 1.00 81.69 165 VAL A O 1
ATOM 1286 N N . GLY A 1 166 ? 10.272 -3.420 -1.196 1.00 79.81 166 GLY A N 1
ATOM 1287 C CA . GLY A 1 166 ? 10.511 -2.327 -0.261 1.00 79.81 166 GLY A CA 1
ATOM 1288 C C . GLY A 1 166 ? 9.974 -1.007 -0.809 1.00 79.81 166 GLY A C 1
ATOM 1289 O O . GLY A 1 166 ? 10.370 -0.581 -1.901 1.00 79.81 166 GLY A O 1
ATOM 1290 N N . VAL A 1 167 ? 9.117 -0.337 -0.038 1.00 84.06 167 VAL A N 1
ATOM 1291 C CA . VAL A 1 167 ? 8.650 1.033 -0.303 1.00 84.06 167 VAL A CA 1
ATOM 1292 C C . VAL A 1 167 ? 9.256 1.942 0.762 1.00 84.06 167 VAL A C 1
ATOM 1294 O O . VAL A 1 167 ? 9.046 1.735 1.953 1.00 84.06 167 VAL A O 1
ATOM 1297 N N . GLY A 1 168 ? 10.080 2.910 0.352 1.00 77.50 168 GLY A N 1
ATOM 1298 C CA . GLY A 1 168 ? 10.840 3.754 1.288 1.00 77.50 168 GLY A CA 1
ATOM 1299 C C . GLY A 1 168 ? 12.029 3.055 1.974 1.00 77.50 168 GLY A C 1
ATOM 1300 O O . GLY A 1 168 ? 12.611 3.609 2.902 1.00 77.50 168 GLY A O 1
ATOM 1301 N N . THR A 1 169 ? 12.417 1.851 1.534 1.00 76.69 169 THR A N 1
ATOM 1302 C CA . THR A 1 169 ? 13.595 1.110 2.025 1.00 76.69 169 THR A CA 1
ATOM 1303 C C . THR A 1 169 ? 14.219 0.265 0.916 1.00 76.69 169 THR A C 1
ATOM 1305 O O . THR A 1 169 ? 13.496 -0.324 0.122 1.00 76.69 169 THR A O 1
ATOM 1308 N N . SER A 1 170 ? 15.551 0.172 0.875 1.00 72.94 170 SER A N 1
ATOM 1309 C CA . SER A 1 170 ? 16.305 -0.716 -0.030 1.00 72.94 170 SER A CA 1
ATOM 1310 C C . SER A 1 170 ? 16.629 -2.090 0.581 1.00 72.94 170 SER A C 1
ATOM 1312 O O . SER A 1 170 ? 17.139 -2.975 -0.113 1.00 72.94 170 SER A O 1
ATOM 1314 N N . SER A 1 171 ? 16.309 -2.279 1.866 1.00 76.56 171 SER A N 1
ATOM 1315 C CA . SER A 1 171 ? 16.605 -3.486 2.649 1.00 76.56 171 SER A CA 1
ATOM 1316 C C . SER A 1 171 ? 15.345 -3.983 3.373 1.00 76.56 171 SER A C 1
ATOM 1318 O O . SER A 1 171 ? 15.239 -3.834 4.594 1.00 76.56 171 SER A O 1
ATOM 1320 N N . PRO A 1 172 ? 14.357 -4.538 2.645 1.00 82.19 172 PRO A N 1
ATOM 1321 C CA . PRO A 1 172 ? 13.096 -4.989 3.228 1.00 82.19 172 PRO A CA 1
ATOM 1322 C C . PRO A 1 172 ? 13.287 -6.175 4.193 1.00 82.19 172 PRO A C 1
ATOM 1324 O O . PRO A 1 172 ? 13.954 -7.169 3.878 1.00 82.19 172 PRO A O 1
ATOM 1327 N N . ARG A 1 173 ? 12.673 -6.088 5.382 1.00 85.31 173 ARG A N 1
ATOM 1328 C CA . ARG A 1 173 ? 12.748 -7.120 6.443 1.00 85.31 173 ARG A CA 1
ATOM 1329 C C . ARG A 1 173 ? 11.764 -8.278 6.261 1.00 85.31 173 ARG A C 1
ATOM 1331 O O . ARG A 1 173 ? 11.907 -9.310 6.918 1.00 85.31 173 ARG A O 1
ATOM 1338 N N . ARG A 1 174 ? 10.750 -8.090 5.418 1.00 86.56 174 ARG A N 1
ATOM 1339 C CA . ARG A 1 174 ? 9.677 -9.039 5.085 1.00 86.56 174 ARG A CA 1
ATOM 1340 C C . ARG A 1 174 ? 9.370 -8.941 3.587 1.00 86.56 174 ARG A C 1
ATOM 1342 O O . ARG A 1 174 ? 9.951 -8.101 2.903 1.00 86.56 174 ARG A O 1
ATOM 1349 N N . ASN A 1 175 ? 8.476 -9.791 3.083 1.00 84.94 175 ASN A N 1
ATOM 1350 C CA . ASN A 1 175 ? 8.096 -9.813 1.663 1.00 84.94 175 ASN A CA 1
ATOM 1351 C C . ASN A 1 175 ? 7.534 -8.471 1.177 1.00 84.94 175 ASN A C 1
ATOM 1353 O O . ASN A 1 175 ? 7.800 -8.083 0.045 1.00 84.94 175 ASN A O 1
ATOM 1357 N N . LEU A 1 176 ? 6.849 -7.735 2.052 1.00 87.25 176 LEU A N 1
ATOM 1358 C CA . LEU A 1 176 ? 6.486 -6.337 1.853 1.00 87.25 176 LEU A CA 1
ATOM 1359 C C . LEU A 1 176 ? 6.954 -5.534 3.078 1.00 87.25 176 LEU A C 1
ATOM 1361 O O . LEU A 1 176 ? 6.571 -5.852 4.201 1.00 87.25 176 LEU A O 1
ATOM 1365 N N . ASP A 1 177 ? 7.814 -4.532 2.878 1.00 86.50 177 ASP A N 1
ATOM 1366 C CA . ASP A 1 177 ? 8.279 -3.603 3.925 1.00 86.50 177 ASP A CA 1
ATOM 1367 C C . ASP A 1 177 ? 8.027 -2.166 3.451 1.00 86.50 177 ASP A C 1
ATOM 1369 O O . ASP A 1 177 ? 8.678 -1.679 2.522 1.00 86.50 177 ASP A O 1
ATOM 1373 N N . VAL A 1 178 ? 7.046 -1.506 4.068 1.00 89.94 178 VAL A N 1
ATOM 1374 C CA . VAL A 1 178 ? 6.682 -0.115 3.786 1.00 89.94 178 VAL A CA 1
ATOM 1375 C C . VAL A 1 178 ? 7.179 0.756 4.935 1.00 89.94 178 VAL A C 1
ATOM 1377 O O . VAL A 1 178 ? 6.719 0.636 6.069 1.00 89.94 178 VAL A O 1
ATOM 1380 N N . ARG A 1 179 ? 8.123 1.656 4.648 1.00 88.44 179 ARG A N 1
ATOM 1381 C CA . ARG A 1 179 ? 8.586 2.689 5.585 1.00 88.44 179 ARG A CA 1
ATOM 1382 C C . ARG A 1 179 ? 7.796 3.969 5.374 1.00 88.44 179 ARG A C 1
ATOM 1384 O O . ARG A 1 179 ? 8.223 4.850 4.635 1.00 88.44 179 ARG A O 1
ATOM 1391 N N . GLY A 1 180 ? 6.642 4.051 6.024 1.00 88.38 180 GLY A N 1
ATOM 1392 C CA . GLY A 1 180 ? 5.743 5.198 5.955 1.00 88.38 180 GLY A CA 1
ATOM 1393 C C . GLY A 1 180 ? 4.284 4.770 6.042 1.00 88.38 180 GLY A C 1
ATOM 1394 O O . GLY A 1 180 ? 3.976 3.699 6.560 1.00 88.38 180 GLY A O 1
ATOM 1395 N N . SER A 1 181 ? 3.397 5.611 5.519 1.00 90.19 181 SER A N 1
ATOM 1396 C CA . SER A 1 181 ? 1.959 5.345 5.445 1.00 90.19 181 SER A CA 1
ATOM 1397 C C . SER A 1 181 ? 1.588 4.683 4.118 1.00 90.19 181 SER A C 1
ATOM 1399 O O . SER A 1 181 ? 2.196 4.965 3.084 1.00 90.19 181 SER A O 1
ATOM 1401 N N . ALA A 1 182 ? 0.556 3.843 4.141 1.00 90.94 182 ALA A N 1
ATOM 1402 C CA . ALA A 1 182 ? -0.052 3.267 2.949 1.00 90.94 182 ALA A CA 1
ATOM 1403 C C . ALA A 1 182 ? -1.553 3.567 2.948 1.00 90.94 182 ALA A C 1
ATOM 1405 O O . ALA A 1 182 ? -2.207 3.444 3.981 1.00 90.94 182 ALA A O 1
ATOM 1406 N N . ILE A 1 183 ? -2.083 3.949 1.787 1.00 91.56 183 ILE A N 1
ATOM 1407 C CA . ILE A 1 183 ? -3.524 3.969 1.534 1.00 91.56 183 ILE A CA 1
ATOM 1408 C C . ILE A 1 183 ? -3.824 2.709 0.734 1.00 91.56 183 ILE A C 1
ATOM 1410 O O . ILE A 1 183 ? -3.286 2.525 -0.358 1.00 91.56 183 ILE A O 1
ATOM 1414 N N . VAL A 1 184 ? -4.647 1.838 1.304 1.00 90.94 184 VAL A N 1
ATOM 1415 C CA . VAL A 1 184 ? -5.109 0.594 0.688 1.00 90.94 184 VAL A CA 1
ATOM 1416 C C . VAL A 1 184 ? -6.623 0.541 0.824 1.00 90.94 184 VAL A C 1
ATOM 1418 O O . VAL A 1 184 ? -7.158 0.979 1.838 1.00 90.94 184 VAL A O 1
ATOM 1421 N N . ASP A 1 185 ? -7.308 0.055 -0.208 1.00 89.75 185 ASP A N 1
ATOM 1422 C CA . ASP A 1 185 ? -8.764 -0.103 -0.161 1.00 89.75 185 ASP A CA 1
ATOM 1423 C C . ASP A 1 185 ? -9.157 -1.305 0.712 1.00 89.75 185 ASP A C 1
ATOM 1425 O O . ASP A 1 185 ? -10.008 -1.171 1.580 1.00 89.75 185 ASP A O 1
ATOM 1429 N N . HIS A 1 186 ? -8.470 -2.445 0.561 1.00 88.44 186 HIS A N 1
ATOM 1430 C CA . HIS A 1 186 ? -8.639 -3.618 1.424 1.00 88.44 186 HIS A CA 1
ATOM 1431 C C . HIS A 1 186 ? -7.274 -4.149 1.895 1.00 88.44 186 HIS A C 1
ATOM 1433 O O . HIS A 1 186 ? -6.343 -4.262 1.090 1.00 88.44 186 HIS A O 1
ATOM 1439 N N . LEU A 1 187 ? -7.145 -4.477 3.188 1.00 90.88 187 LEU A N 1
ATOM 1440 C CA . LEU A 1 187 ? -5.952 -5.092 3.786 1.00 90.88 187 LEU A CA 1
ATOM 1441 C C . LEU A 1 187 ? -6.272 -6.467 4.380 1.00 90.88 187 LEU A C 1
ATOM 1443 O O . LEU A 1 187 ? -6.872 -6.575 5.447 1.00 90.88 187 LEU A O 1
ATOM 1447 N N . TYR A 1 188 ? -5.779 -7.510 3.720 1.00 87.88 188 TYR A N 1
ATOM 1448 C CA . TYR A 1 188 ? -5.902 -8.894 4.166 1.00 87.88 188 TYR A CA 1
ATOM 1449 C C . TYR A 1 188 ? -4.577 -9.393 4.747 1.00 87.88 188 TYR A C 1
ATOM 1451 O O . TYR A 1 188 ? -3.547 -9.355 4.069 1.00 87.88 188 TYR A O 1
ATOM 1459 N N . VAL A 1 189 ? -4.586 -9.869 5.993 1.00 89.44 189 VAL A N 1
ATOM 1460 C CA . VAL A 1 189 ? -3.384 -10.344 6.699 1.00 89.44 189 VAL A CA 1
ATOM 1461 C C . VAL A 1 189 ? -3.551 -11.810 7.087 1.00 89.44 189 VAL A C 1
ATOM 1463 O O . VAL A 1 189 ? -4.514 -12.163 7.755 1.00 89.44 189 VAL A O 1
ATOM 1466 N N . GLY A 1 190 ? -2.595 -12.656 6.686 1.00 85.69 190 GLY A N 1
ATOM 1467 C CA . GLY A 1 190 ? -2.538 -14.066 7.101 1.00 85.69 190 GLY A CA 1
ATOM 1468 C C . GLY A 1 190 ? -3.480 -15.021 6.363 1.00 85.69 190 GLY A C 1
ATOM 1469 O O . GLY A 1 190 ? -3.494 -16.199 6.687 1.00 85.69 190 GLY A O 1
ATOM 1470 N N . THR A 1 191 ? -4.225 -14.545 5.363 1.00 80.94 191 THR A N 1
ATOM 1471 C CA . THR A 1 191 ? -5.203 -15.360 4.626 1.00 80.94 191 THR A CA 1
ATOM 1472 C C . THR A 1 191 ? -4.630 -15.966 3.344 1.00 80.94 191 THR A C 1
ATOM 1474 O O . THR A 1 191 ? -3.861 -15.332 2.617 1.00 80.94 191 THR A O 1
ATOM 1477 N N . ASN A 1 192 ? -5.062 -17.191 3.041 1.00 72.12 192 ASN A N 1
ATOM 1478 C CA . ASN A 1 192 ? -4.622 -17.987 1.895 1.00 72.12 192 ASN A CA 1
ATOM 1479 C C . ASN A 1 192 ? -5.799 -18.250 0.940 1.00 72.12 192 ASN A C 1
ATOM 1481 O O . ASN A 1 192 ? -5.947 -19.365 0.462 1.00 72.12 192 ASN A O 1
ATOM 1485 N N . SER A 1 193 ? -6.698 -17.282 0.738 1.00 61.69 193 SER A N 1
ATOM 1486 C CA . SER A 1 193 ? -7.843 -17.398 -0.185 1.00 61.69 193 SER A CA 1
ATOM 1487 C C . SER A 1 193 ? -8.596 -18.745 -0.115 1.00 61.69 193 SER A C 1
ATOM 1489 O O . SER A 1 193 ? -8.602 -19.471 -1.101 1.00 61.69 193 SER A O 1
ATOM 1491 N N . ALA A 1 194 ? -9.220 -19.110 1.014 1.00 49.91 194 ALA A N 1
ATOM 1492 C CA . ALA A 1 194 ? -10.173 -20.244 1.068 1.00 49.91 194 ALA A CA 1
ATOM 1493 C C . ALA A 1 194 ? -11.004 -20.317 2.370 1.00 49.91 194 ALA A C 1
ATOM 1495 O O . ALA A 1 194 ? -11.402 -21.401 2.785 1.00 49.91 194 ALA A O 1
ATOM 1496 N N . GLY A 1 195 ? -11.227 -19.199 3.064 1.00 54.03 195 GLY A N 1
ATOM 1497 C CA . GLY A 1 195 ? -11.837 -19.223 4.400 1.00 54.03 195 GLY A CA 1
ATOM 1498 C C . GLY A 1 195 ? -13.366 -19.197 4.451 1.00 54.03 195 GLY A C 1
ATOM 1499 O O . GLY A 1 195 ? -13.908 -19.283 5.540 1.00 54.03 195 GLY A O 1
ATOM 1500 N N . GLY A 1 196 ? -14.077 -19.031 3.329 1.00 56.91 196 GLY A N 1
ATOM 1501 C CA . GLY A 1 196 ? -15.546 -18.911 3.341 1.00 56.91 196 GLY A CA 1
ATOM 1502 C C . GLY A 1 196 ? -16.097 -17.641 4.010 1.00 56.91 196 GLY A C 1
ATOM 1503 O O . GLY A 1 196 ? -17.310 -17.490 4.086 1.00 56.91 196 GLY A O 1
ATOM 1504 N N . PHE A 1 197 ? -15.237 -16.728 4.463 1.00 63.34 197 PHE A N 1
ATOM 1505 C CA . PHE A 1 197 ? -15.635 -15.417 4.969 1.00 63.34 197 PHE A CA 1
ATOM 1506 C C . PHE A 1 197 ? -15.874 -14.462 3.801 1.00 63.34 197 PHE A C 1
ATOM 1508 O O . PHE A 1 197 ? -15.042 -14.387 2.891 1.00 63.34 197 PHE A O 1
ATOM 1515 N N . ASP A 1 198 ? -16.995 -13.743 3.833 1.00 67.44 198 ASP A N 1
ATOM 1516 C CA . ASP A 1 198 ? -17.253 -12.656 2.897 1.00 67.44 198 ASP A CA 1
ATOM 1517 C C . ASP A 1 198 ? -16.328 -11.486 3.241 1.00 67.44 198 ASP A C 1
ATOM 1519 O O . ASP A 1 198 ? -16.511 -10.752 4.211 1.00 67.44 198 ASP A O 1
ATOM 1523 N N . THR A 1 199 ? -15.247 -11.372 2.482 1.00 67.31 199 THR A N 1
ATOM 1524 C CA . THR A 1 199 ? -14.241 -10.339 2.696 1.00 67.31 199 THR A CA 1
ATOM 1525 C C . THR A 1 199 ? -14.675 -8.971 2.183 1.00 67.31 199 THR A C 1
ATOM 1527 O O . THR A 1 199 ? -14.051 -7.979 2.552 1.00 67.31 199 THR A O 1
ATOM 1530 N N . ASP A 1 200 ? -15.730 -8.896 1.366 1.00 72.50 200 ASP A N 1
ATOM 1531 C CA . ASP A 1 200 ? -16.172 -7.637 0.760 1.00 72.50 200 ASP A CA 1
ATOM 1532 C C . ASP A 1 200 ? -16.833 -6.703 1.790 1.00 72.50 200 ASP A C 1
ATOM 1534 O O . ASP A 1 200 ? -16.907 -5.490 1.578 1.00 72.50 200 ASP A O 1
ATOM 1538 N N . GLU A 1 201 ? -17.248 -7.240 2.943 1.00 81.50 201 GLU A N 1
ATOM 1539 C CA . GLU A 1 201 ? -17.787 -6.462 4.062 1.00 81.50 201 GLU A CA 1
ATOM 1540 C C . GLU A 1 201 ? -16.697 -5.688 4.833 1.00 81.50 201 GLU A C 1
ATOM 1542 O O . GLU A 1 201 ? -16.961 -4.626 5.405 1.00 81.50 201 GLU A O 1
ATOM 1547 N N . TYR A 1 202 ? -15.442 -6.158 4.814 1.00 85.81 202 TYR A N 1
ATOM 1548 C CA . TYR A 1 202 ? -14.383 -5.638 5.683 1.00 85.81 202 TYR A CA 1
ATOM 1549 C C . TYR A 1 202 ? -13.241 -4.976 4.916 1.00 85.81 202 TYR A C 1
ATOM 1551 O O . TYR A 1 202 ? -12.498 -5.605 4.170 1.00 85.81 202 TYR A O 1
ATOM 1559 N N . LYS A 1 203 ? -12.969 -3.705 5.230 1.00 89.69 203 LYS A N 1
ATOM 1560 C CA . LYS A 1 203 ? -11.774 -2.999 4.725 1.00 89.69 203 LYS A CA 1
ATOM 1561 C C . LYS A 1 203 ? -10.456 -3.562 5.273 1.00 89.69 203 LYS A C 1
ATOM 1563 O O . LYS A 1 203 ? -9.408 -3.398 4.650 1.00 89.69 203 LYS A O 1
ATOM 1568 N N . MET A 1 204 ? -10.482 -4.235 6.423 1.00 90.81 204 MET A N 1
ATOM 1569 C CA . MET A 1 204 ? -9.326 -4.931 6.988 1.00 90.81 204 MET A CA 1
ATOM 1570 C C . MET A 1 204 ? -9.765 -6.249 7.622 1.00 90.81 204 MET A C 1
ATOM 1572 O O . MET A 1 204 ? -10.643 -6.250 8.478 1.00 90.81 204 MET A O 1
ATOM 1576 N N . PHE A 1 205 ? -9.110 -7.346 7.245 1.00 88.69 205 PHE A N 1
ATOM 1577 C CA . PHE A 1 205 ? -9.370 -8.677 7.793 1.00 88.69 205 PHE A CA 1
ATOM 1578 C C . PHE A 1 205 ? -8.056 -9.370 8.164 1.00 88.69 205 PHE A C 1
ATOM 1580 O O . PHE A 1 205 ? -7.086 -9.362 7.397 1.00 88.69 205 PHE A O 1
ATOM 1587 N N . VAL A 1 206 ? -8.024 -9.964 9.358 1.00 90.69 206 VAL A N 1
ATOM 1588 C CA . VAL A 1 206 ? -6.843 -10.619 9.928 1.00 90.69 206 VAL A CA 1
ATOM 1589 C C . VAL A 1 206 ? -7.204 -12.050 10.302 1.00 90.69 206 VAL A C 1
ATOM 1591 O O . VAL A 1 206 ? -7.948 -12.271 11.252 1.00 90.69 206 VAL A O 1
ATOM 1594 N N . ASP A 1 207 ? -6.637 -13.016 9.582 1.00 87.69 207 ASP A N 1
ATOM 1595 C CA . ASP A 1 207 ? -6.685 -14.427 9.965 1.00 87.69 207 ASP A CA 1
ATOM 1596 C C . ASP A 1 207 ? -5.560 -14.704 10.972 1.00 87.69 207 ASP A C 1
ATOM 1598 O O . ASP A 1 207 ? -4.392 -14.896 10.616 1.00 87.69 207 ASP A O 1
ATOM 1602 N N . GLY A 1 208 ? -5.898 -14.602 12.258 1.00 88.00 208 GLY A N 1
ATOM 1603 C CA . GLY A 1 208 ? -4.976 -14.796 13.371 1.00 88.00 208 GLY A CA 1
ATOM 1604 C C . GLY A 1 208 ? -5.044 -13.684 14.416 1.00 88.00 208 GLY A C 1
ATOM 1605 O O . GLY A 1 208 ? -6.027 -12.963 14.547 1.00 88.00 208 GLY A O 1
ATOM 1606 N N . LYS A 1 209 ? -3.979 -13.560 15.214 1.00 91.75 209 LYS A N 1
ATOM 1607 C CA . LYS A 1 209 ? -3.911 -12.574 16.301 1.00 91.75 209 LYS A CA 1
ATOM 1608 C C . LYS A 1 209 ? -3.327 -11.257 15.803 1.00 91.75 209 LYS A C 1
ATOM 1610 O O . LYS A 1 209 ? -2.262 -11.244 15.188 1.00 91.75 209 LYS A O 1
ATOM 1615 N N . ALA A 1 210 ? -3.977 -10.158 16.166 1.00 94.06 210 ALA A N 1
ATOM 1616 C CA . ALA A 1 210 ? -3.444 -8.811 16.027 1.00 94.06 210 ALA A CA 1
ATOM 1617 C C . ALA A 1 210 ? -3.038 -8.256 17.401 1.00 94.06 210 ALA A C 1
ATOM 1619 O O . ALA A 1 210 ? -3.649 -8.581 18.418 1.00 94.06 210 ALA A O 1
ATOM 1620 N N . ALA A 1 211 ? -1.994 -7.430 17.425 1.00 94.62 211 ALA A N 1
ATOM 1621 C CA . ALA A 1 211 ? -1.548 -6.718 18.615 1.00 94.62 211 ALA A CA 1
ATOM 1622 C C . ALA A 1 211 ? -1.557 -5.217 18.325 1.00 94.62 211 ALA A C 1
ATOM 1624 O O . ALA A 1 211 ? -1.050 -4.781 17.290 1.00 94.62 211 ALA A O 1
ATOM 1625 N N . PHE A 1 212 ? -2.119 -4.448 19.251 1.00 94.88 212 PHE A N 1
ATOM 1626 C CA . PHE A 1 212 ? -2.243 -2.998 19.174 1.00 94.88 212 PHE A CA 1
ATOM 1627 C C . PHE A 1 212 ? -1.780 -2.402 20.503 1.00 94.88 212 PHE A C 1
ATOM 1629 O O . PHE A 1 212 ? -2.013 -3.000 21.552 1.00 94.88 212 PHE A O 1
ATOM 1636 N N . GLU A 1 213 ? -1.135 -1.237 20.466 1.00 96.69 213 GLU A N 1
ATOM 1637 C CA . GLU A 1 213 ? -0.872 -0.461 21.687 1.00 96.69 213 GLU A CA 1
ATOM 1638 C C . GLU A 1 213 ? -2.163 0.200 22.193 1.00 96.69 213 GLU A C 1
ATOM 1640 O O . GLU A 1 213 ? -2.425 0.206 23.391 1.00 96.69 213 GLU A O 1
ATOM 1645 N N . GLU A 1 214 ? -2.998 0.695 21.272 1.00 93.75 214 GLU A N 1
ATOM 1646 C CA . GLU A 1 214 ? -4.291 1.318 21.560 1.00 93.75 214 GLU A CA 1
ATOM 1647 C C . GLU A 1 214 ? -5.254 1.129 20.375 1.00 93.75 214 GLU A C 1
ATOM 1649 O O . GLU A 1 214 ? -4.832 1.105 19.215 1.00 93.75 214 GLU A O 1
ATOM 1654 N N . VAL A 1 215 ? -6.555 1.012 20.666 1.00 92.69 215 VAL A N 1
ATOM 1655 C CA . VAL A 1 215 ? -7.630 0.973 19.665 1.00 92.69 215 VAL A CA 1
ATOM 1656 C C . VAL A 1 215 ? -8.701 1.993 20.039 1.00 92.69 215 VAL A C 1
ATOM 1658 O O . VAL A 1 215 ? -9.307 1.904 21.103 1.00 92.69 215 VAL A O 1
ATOM 1661 N N . ARG A 1 216 ? -8.975 2.938 19.133 1.00 90.12 216 ARG A N 1
ATOM 1662 C CA . ARG A 1 216 ? -10.099 3.874 19.247 1.00 90.12 216 ARG A CA 1
ATOM 1663 C C . ARG A 1 216 ? -11.211 3.460 18.291 1.00 90.12 216 ARG A C 1
ATOM 1665 O O . ARG A 1 216 ? -11.048 3.562 17.078 1.00 90.12 216 ARG A O 1
ATOM 1672 N N . VAL A 1 217 ? -12.350 3.052 18.841 1.00 88.25 217 VAL A N 1
ATOM 1673 C CA . VAL A 1 217 ? -13.567 2.772 18.068 1.00 88.25 217 VAL A CA 1
ATOM 1674 C C . VAL A 1 217 ? -14.453 4.014 18.097 1.00 88.25 217 VAL A C 1
ATOM 1676 O O . VAL A 1 217 ? -14.845 4.471 19.166 1.00 88.25 217 VAL A O 1
ATOM 1679 N N . GLN A 1 218 ? -14.736 4.591 16.930 1.00 85.81 218 GLN A N 1
ATOM 1680 C CA . GLN A 1 218 ? -15.590 5.771 16.801 1.00 85.81 218 GLN A CA 1
ATOM 1681 C C . GLN A 1 218 ? -16.760 5.449 15.875 1.00 85.81 218 GLN A C 1
ATOM 1683 O O . GLN A 1 218 ? -16.600 5.392 14.657 1.00 85.81 218 GLN A O 1
ATOM 1688 N N . LEU A 1 219 ? -17.935 5.246 16.465 1.00 82.69 219 LEU A N 1
ATOM 1689 C CA . LEU A 1 219 ? -19.175 5.072 15.720 1.00 82.69 219 LEU A CA 1
ATOM 1690 C C . LEU A 1 219 ? -19.737 6.429 15.277 1.00 82.69 219 LEU A C 1
ATOM 1692 O O . LEU A 1 219 ? -19.495 7.459 15.907 1.00 82.69 219 LEU A O 1
ATOM 1696 N N . SER A 1 220 ? -20.504 6.427 14.188 1.00 78.75 220 SER A N 1
ATOM 1697 C CA . SER A 1 220 ? -21.277 7.595 13.741 1.00 78.75 220 SER A CA 1
ATOM 1698 C C . SER A 1 220 ? -22.559 7.808 14.553 1.00 78.75 220 SER A C 1
ATOM 1700 O O . SER A 1 220 ? -23.120 8.901 14.533 1.00 78.75 220 SER A O 1
ATOM 1702 N N . GLN A 1 221 ? -23.029 6.770 15.248 1.00 72.75 221 GLN A N 1
ATOM 1703 C CA . GLN A 1 221 ? -24.219 6.814 16.091 1.00 72.75 221 GLN A CA 1
ATOM 1704 C C . GLN A 1 221 ? -23.893 7.334 17.493 1.00 72.75 221 GLN A C 1
ATOM 1706 O O . GLN A 1 221 ? -22.780 7.172 17.993 1.00 72.75 221 GLN A O 1
ATOM 1711 N N . ASN A 1 222 ? -24.883 7.962 18.126 1.00 65.62 222 ASN A N 1
ATOM 1712 C CA . ASN A 1 222 ? -24.738 8.524 19.460 1.00 65.62 222 ASN A CA 1
ATOM 1713 C C . ASN A 1 222 ? -24.733 7.407 20.520 1.00 65.62 222 ASN A C 1
ATOM 1715 O O . ASN A 1 222 ? -25.717 6.683 20.654 1.00 65.62 222 ASN A O 1
ATOM 1719 N N . TRP A 1 223 ? -23.645 7.289 21.283 1.00 65.69 223 TRP A N 1
ATOM 1720 C CA . TRP A 1 223 ? -23.569 6.495 22.514 1.00 65.69 223 TRP A CA 1
ATOM 1721 C C . TRP A 1 223 ? -24.299 7.260 23.626 1.00 65.69 223 TRP A C 1
ATOM 1723 O O . TRP A 1 223 ? -23.697 8.057 24.339 1.00 65.69 223 TRP A O 1
ATOM 1733 N N . GLY A 1 224 ? -25.622 7.124 23.689 1.00 65.56 224 GLY A N 1
ATOM 1734 C CA . GLY A 1 224 ? -26.441 7.822 24.680 1.00 65.56 224 GLY A CA 1
ATOM 1735 C C . GLY A 1 224 ? -26.397 7.169 26.064 1.00 65.56 224 GLY A C 1
ATOM 1736 O O . GLY A 1 224 ? -26.326 5.949 26.164 1.00 65.56 224 GLY A O 1
ATOM 1737 N N . ASP A 1 225 ? -26.517 8.006 27.093 1.00 68.94 225 ASP A N 1
ATOM 1738 C CA . ASP A 1 225 ? -26.757 7.666 28.502 1.00 68.94 225 ASP A CA 1
ATOM 1739 C C . ASP A 1 225 ? -28.272 7.710 28.763 1.00 68.94 225 ASP A C 1
ATOM 1741 O O . ASP A 1 225 ? -28.829 8.665 29.311 1.00 68.94 225 ASP A O 1
ATOM 1745 N N . TYR A 1 226 ? -28.982 6.745 28.183 1.00 87.25 226 TYR A N 1
ATOM 1746 C CA . TYR A 1 226 ? -30.444 6.724 28.230 1.00 87.25 226 TYR A CA 1
ATOM 1747 C C . TYR A 1 226 ? -30.978 5.999 29.465 1.00 87.25 226 TYR A C 1
ATOM 1749 O O . TYR A 1 226 ? -32.152 6.155 29.786 1.00 87.25 226 TYR A O 1
ATOM 1757 N N . VAL A 1 227 ? -30.145 5.228 30.168 1.00 88.38 227 VAL A N 1
ATOM 1758 C CA . VAL A 1 227 ? -30.555 4.497 31.374 1.00 88.38 227 VAL A CA 1
ATOM 1759 C C . VAL A 1 227 ? -30.876 5.457 32.519 1.00 88.38 227 VAL A C 1
ATOM 1761 O O . VAL A 1 227 ? -31.743 5.170 33.342 1.00 88.38 227 VAL A O 1
ATOM 1764 N N . PHE A 1 228 ? -30.247 6.635 32.556 1.00 90.00 228 PHE A N 1
ATOM 1765 C CA . PHE A 1 228 ? -30.579 7.681 33.527 1.00 90.00 228 PHE A CA 1
ATOM 1766 C C . PHE A 1 228 ? -31.694 8.634 33.067 1.00 90.00 228 PHE A C 1
ATOM 1768 O O . PHE A 1 228 ? -32.003 9.598 33.775 1.00 90.00 228 PHE A O 1
ATOM 1775 N N . ALA A 1 229 ? -32.314 8.395 31.907 1.00 90.81 229 ALA A N 1
ATOM 1776 C CA . ALA A 1 229 ? -33.445 9.200 31.464 1.00 90.81 229 ALA A CA 1
ATOM 1777 C C . ALA A 1 229 ? -34.663 8.993 32.394 1.00 90.81 229 ALA A C 1
ATOM 1779 O O . ALA A 1 229 ? -34.911 7.867 32.829 1.00 90.81 229 ALA A O 1
ATOM 1780 N N . PRO A 1 230 ? -35.460 10.038 32.695 1.00 87.81 230 PRO A N 1
ATOM 1781 C CA . PRO A 1 230 ? -36.640 9.920 33.563 1.00 87.81 230 PRO A CA 1
ATOM 1782 C C . PRO A 1 230 ? -37.672 8.885 33.095 1.00 87.81 230 PRO A C 1
ATOM 1784 O O . PRO A 1 230 ? -38.392 8.312 33.908 1.00 87.81 230 PRO A O 1
ATOM 1787 N N . GLU A 1 231 ? -37.760 8.679 31.785 1.00 90.56 231 GLU A N 1
ATOM 178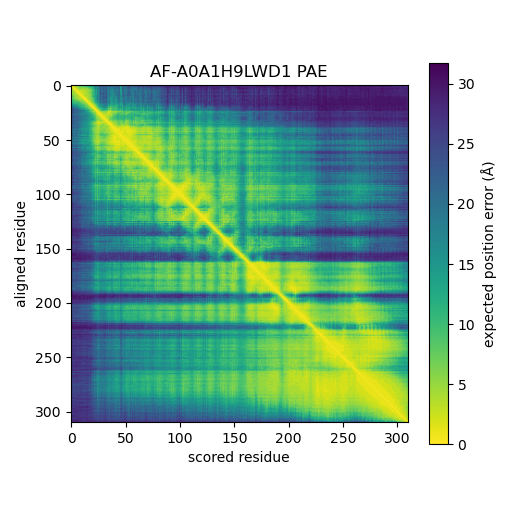8 C CA . GLU A 1 231 ? -38.632 7.715 31.118 1.00 90.56 231 GLU A CA 1
ATOM 1789 C C . GLU A 1 231 ? -38.079 6.280 31.076 1.00 90.56 231 GLU A C 1
ATOM 1791 O O . GLU A 1 231 ? -38.768 5.386 30.586 1.00 90.56 231 GLU A O 1
ATOM 1796 N N . TYR A 1 232 ? -36.858 6.035 31.563 1.00 91.25 232 TYR A N 1
ATOM 1797 C CA . TYR A 1 232 ? -36.277 4.697 31.570 1.00 91.25 232 TYR A CA 1
ATOM 1798 C C . TYR A 1 232 ? -36.925 3.817 32.647 1.00 91.25 232 TYR A C 1
ATOM 1800 O O . TYR A 1 232 ? -36.834 4.074 33.850 1.00 91.25 232 TYR A O 1
ATOM 1808 N N . GLU A 1 233 ? -37.572 2.738 32.211 1.00 90.06 233 GLU A N 1
ATOM 1809 C CA . GLU A 1 233 ? -38.213 1.772 33.099 1.00 90.06 233 GLU A CA 1
ATOM 1810 C C . GLU A 1 233 ? -37.201 0.730 33.590 1.00 90.06 233 GLU A C 1
ATOM 1812 O O . GLU A 1 233 ? -36.977 -0.306 32.959 1.00 90.06 233 GLU A O 1
ATOM 1817 N N . LEU A 1 234 ? -36.600 0.994 34.754 1.00 93.56 234 LEU A N 1
ATOM 1818 C CA . LEU A 1 234 ? -35.734 0.023 35.416 1.00 93.56 234 LEU A CA 1
ATOM 1819 C C . LEU A 1 234 ? -36.537 -1.228 35.797 1.00 93.56 234 LEU A C 1
ATOM 1821 O O . LEU A 1 234 ? -37.516 -1.164 36.546 1.00 93.56 234 LEU A O 1
ATOM 1825 N N . ARG A 1 235 ? -36.091 -2.385 35.300 1.00 94.25 235 ARG A N 1
ATOM 1826 C CA . ARG A 1 235 ? -36.680 -3.690 35.624 1.00 94.25 235 ARG A CA 1
ATOM 1827 C C . ARG A 1 235 ? -36.664 -3.923 37.140 1.00 94.25 235 ARG A C 1
ATOM 1829 O O . ARG A 1 235 ? -35.728 -3.545 37.830 1.00 94.25 235 ARG A O 1
ATOM 1836 N N . SER A 1 236 ? -37.680 -4.582 37.693 1.00 95.38 236 SER A N 1
ATOM 1837 C CA . SER A 1 236 ? -37.641 -4.939 39.116 1.00 95.38 236 SER A CA 1
ATOM 1838 C C . SER A 1 236 ? -36.614 -6.052 39.381 1.00 95.38 236 SER A C 1
ATOM 1840 O O . SER A 1 236 ? -36.392 -6.922 38.537 1.00 95.38 236 SER A O 1
ATOM 1842 N N . LEU A 1 237 ? -36.020 -6.100 40.581 1.00 94.88 237 LEU A N 1
ATOM 1843 C CA . LEU A 1 237 ? -35.095 -7.186 40.953 1.00 94.88 237 LEU A CA 1
ATOM 1844 C C . LEU A 1 237 ? -35.759 -8.576 40.927 1.00 94.88 237 LEU A C 1
ATOM 1846 O O . LEU A 1 237 ? -35.082 -9.575 40.683 1.00 94.88 237 LEU A O 1
ATOM 1850 N N . ALA A 1 238 ? -37.071 -8.650 41.170 1.00 95.75 238 ALA A N 1
ATOM 1851 C CA . ALA A 1 238 ? -37.829 -9.895 41.080 1.00 95.75 238 ALA A CA 1
ATOM 1852 C C . ALA A 1 238 ? -37.944 -10.371 39.624 1.00 95.75 238 ALA A C 1
ATOM 1854 O O . ALA A 1 238 ? -37.643 -11.529 39.336 1.00 95.75 238 ALA A O 1
ATOM 1855 N N . ASP A 1 239 ? -38.290 -9.467 38.704 1.00 96.25 239 ASP A N 1
ATOM 1856 C CA . ASP A 1 239 ? -38.391 -9.780 37.274 1.00 96.25 239 ASP A CA 1
ATOM 1857 C C . ASP A 1 239 ? -37.020 -10.052 36.653 1.00 96.25 239 ASP A C 1
ATOM 1859 O O . ASP A 1 239 ? -36.887 -10.901 35.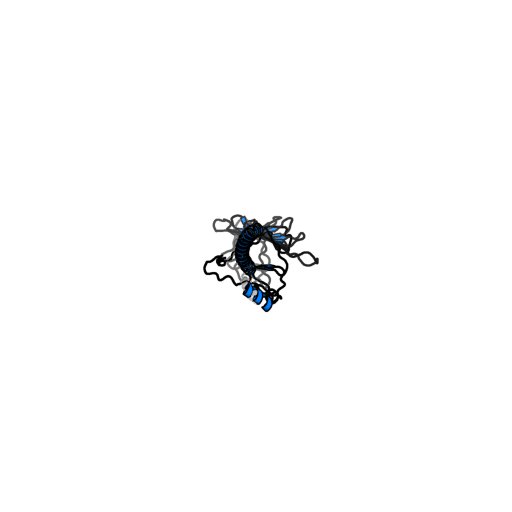773 1.00 96.25 239 ASP A O 1
ATOM 1863 N N . LEU A 1 240 ? -35.978 -9.351 37.113 1.00 95.50 240 LEU A N 1
ATOM 1864 C CA . LEU A 1 240 ? -34.599 -9.612 36.710 1.00 95.50 240 LEU A CA 1
ATOM 1865 C C . LEU A 1 240 ? -34.159 -11.013 37.148 1.00 95.50 240 LEU A C 1
ATOM 1867 O O . LEU A 1 240 ? -33.604 -11.753 36.338 1.00 95.50 240 LEU A O 1
ATOM 1871 N N . ARG A 1 241 ? -34.449 -11.410 38.395 1.00 95.81 241 ARG A N 1
ATOM 1872 C CA . ARG A 1 241 ? -34.173 -12.770 38.880 1.00 95.81 241 ARG A CA 1
ATOM 1873 C C . ARG A 1 241 ? -34.909 -13.813 38.045 1.00 95.81 241 ARG A C 1
ATOM 1875 O O . ARG A 1 241 ? -34.271 -14.749 37.578 1.00 95.81 241 ARG A O 1
ATOM 1882 N N . ALA A 1 242 ? -36.209 -13.626 37.824 1.00 97.19 242 ALA A N 1
ATOM 1883 C CA . ALA A 1 242 ? -37.008 -14.543 37.016 1.00 97.19 242 ALA A CA 1
ATOM 1884 C C . ALA A 1 242 ? -36.455 -14.674 35.586 1.00 97.19 242 ALA A C 1
ATOM 1886 O O . ALA A 1 242 ? -36.417 -15.771 35.035 1.00 97.19 242 ALA A O 1
ATOM 1887 N N . TYR A 1 243 ? -35.969 -13.575 35.000 1.00 96.44 243 TYR A N 1
ATOM 1888 C CA . TYR A 1 243 ? -35.323 -13.596 33.689 1.00 96.44 243 TYR A CA 1
ATOM 1889 C C . TYR A 1 243 ? -34.022 -14.409 33.700 1.00 96.44 243 TYR A C 1
ATOM 1891 O O . TYR A 1 243 ? -33.839 -15.280 32.855 1.00 96.44 243 TYR A O 1
ATOM 1899 N N . ILE A 1 244 ? -33.131 -14.165 34.663 1.00 95.62 244 ILE A N 1
ATOM 1900 C CA . ILE A 1 244 ? -31.858 -14.894 34.770 1.00 95.62 244 ILE A CA 1
ATOM 1901 C C . ILE A 1 244 ? -32.109 -16.389 35.007 1.00 95.62 244 ILE A C 1
ATOM 1903 O O . ILE A 1 244 ? -31.430 -17.219 34.414 1.00 95.62 244 ILE A O 1
ATOM 1907 N N . GLU A 1 245 ? -33.094 -16.746 35.832 1.00 96.25 245 GLU A N 1
ATOM 1908 C CA . GLU A 1 245 ? -33.477 -18.143 36.071 1.00 96.25 245 GLU A CA 1
ATOM 1909 C C . GLU A 1 245 ? -34.050 -18.815 34.814 1.00 96.25 245 GLU A C 1
ATOM 1911 O O . GLU A 1 245 ? -33.796 -19.997 34.585 1.00 96.25 245 GLU A O 1
ATOM 1916 N N . ALA A 1 246 ? -34.792 -18.073 33.986 1.00 96.56 246 ALA A N 1
ATOM 1917 C CA . ALA A 1 246 ? -35.389 -18.591 32.759 1.00 96.56 246 ALA A CA 1
ATOM 1918 C C . ALA A 1 246 ? -34.393 -18.716 31.591 1.00 96.56 246 ALA A C 1
ATOM 1920 O O . ALA A 1 246 ? -34.474 -19.680 30.833 1.00 96.56 246 ALA A O 1
ATOM 1921 N N . TYR A 1 247 ? -33.473 -17.757 31.435 1.00 94.69 247 TYR A N 1
ATOM 1922 C CA . TYR A 1 247 ? -32.612 -17.641 30.246 1.00 94.69 247 TYR A CA 1
ATOM 1923 C C . TYR A 1 247 ? -31.119 -17.869 30.522 1.00 94.69 247 TYR A C 1
ATOM 1925 O O . TYR A 1 247 ? -30.359 -18.146 29.598 1.00 94.69 247 TYR A O 1
ATOM 1933 N N . GLY A 1 248 ? -30.670 -17.786 31.776 1.00 93.44 248 GLY A N 1
ATOM 1934 C CA . GLY A 1 248 ? -29.279 -18.048 32.161 1.00 93.44 248 GLY A CA 1
ATOM 1935 C C . GLY A 1 248 ? -28.281 -16.927 31.842 1.00 93.44 248 GLY A C 1
ATOM 1936 O O . GLY A 1 248 ? -27.079 -17.129 32.003 1.00 93.44 248 GLY A O 1
ATOM 1937 N N . HIS A 1 249 ? -28.742 -15.751 31.412 1.00 93.31 249 HIS A N 1
ATOM 1938 C CA . HIS A 1 249 ? -27.915 -14.567 31.154 1.00 93.31 249 HIS A CA 1
ATOM 1939 C C . HIS A 1 249 ? -28.666 -13.274 31.513 1.00 93.31 249 HIS A C 1
ATOM 1941 O O . HIS A 1 249 ? -29.866 -13.290 31.799 1.00 93.31 249 HIS A O 1
ATOM 1947 N N . LEU A 1 250 ? -27.949 -12.146 31.542 1.00 94.44 250 LEU A N 1
ATOM 1948 C CA . LEU A 1 250 ? -28.547 -10.837 31.812 1.00 94.44 250 LEU A CA 1
ATOM 1949 C C . LEU A 1 250 ? -29.404 -10.360 30.627 1.00 94.44 250 LEU A C 1
ATOM 1951 O O . LEU A 1 250 ? -29.090 -10.684 29.476 1.00 94.44 250 LEU A O 1
ATOM 1955 N N . PRO A 1 251 ? -30.453 -9.555 30.878 1.00 88.81 251 PRO A N 1
ATOM 1956 C CA . PRO A 1 251 ? -31.130 -8.813 29.821 1.00 88.81 251 PRO A CA 1
ATOM 1957 C C . PRO A 1 251 ? -30.122 -7.993 29.012 1.00 88.81 251 PRO A C 1
ATOM 1959 O O . PRO A 1 251 ? -29.144 -7.494 29.561 1.00 88.81 251 PRO A O 1
ATOM 1962 N N . ASN A 1 252 ? -30.352 -7.860 27.707 1.00 87.19 252 ASN A N 1
ATOM 1963 C CA . ASN A 1 252 ? -29.502 -7.104 26.779 1.00 87.19 252 ASN A CA 1
ATOM 1964 C C . ASN A 1 252 ? -28.067 -7.627 26.592 1.00 87.19 252 ASN A C 1
ATOM 1966 O O . ASN A 1 252 ? -27.364 -7.093 25.740 1.00 87.19 252 ASN A O 1
ATOM 1970 N N . ILE A 1 253 ? -27.633 -8.672 27.300 1.00 91.69 253 ILE A N 1
ATOM 1971 C CA . ILE A 1 253 ? -26.361 -9.359 27.054 1.00 91.69 253 ILE A CA 1
ATOM 1972 C C . ILE A 1 253 ? -26.656 -10.662 26.305 1.00 91.69 253 ILE A C 1
ATOM 1974 O O . ILE A 1 253 ? -27.488 -11.434 26.789 1.00 91.69 253 ILE A O 1
ATOM 1978 N N . PRO A 1 254 ? -26.008 -10.922 25.155 1.00 90.50 254 PRO A N 1
ATOM 1979 C CA . PRO A 1 254 ? -26.193 -12.171 24.428 1.00 90.50 254 PRO A CA 1
ATOM 1980 C C . PRO A 1 254 ? -25.814 -13.384 25.274 1.00 90.50 254 PRO A C 1
ATOM 1982 O O . PRO A 1 254 ? -24.935 -13.329 26.141 1.00 90.50 254 PRO A O 1
ATOM 1985 N N . SER A 1 255 ? -26.475 -14.499 25.003 1.00 91.88 255 SER A N 1
ATOM 1986 C CA . SER A 1 255 ? -26.115 -15.797 25.557 1.00 91.88 255 SER A CA 1
ATOM 1987 C C . SER A 1 255 ? -24.730 -16.241 25.070 1.00 91.88 255 SER A C 1
ATOM 1989 O O . SER A 1 255 ? -24.222 -15.781 24.050 1.00 91.88 255 SER A O 1
ATOM 1991 N N . ALA A 1 256 ? -24.113 -17.193 25.777 1.00 89.50 256 ALA A N 1
ATOM 1992 C CA . ALA A 1 256 ? -22.821 -17.742 25.364 1.00 89.50 256 ALA A CA 1
ATOM 1993 C C . ALA A 1 256 ? -22.850 -18.358 23.952 1.00 89.50 256 ALA A C 1
ATOM 1995 O O . ALA A 1 256 ? -21.863 -18.243 23.237 1.00 89.50 256 ALA A O 1
ATOM 1996 N N . ALA A 1 257 ? -23.980 -18.954 23.551 1.00 89.56 257 ALA A N 1
ATOM 1997 C CA . ALA A 1 257 ? -24.166 -19.525 22.219 1.00 89.56 257 ALA A CA 1
ATOM 1998 C C . ALA A 1 257 ? -24.217 -18.443 21.128 1.00 89.56 257 ALA A C 1
ATOM 2000 O O . ALA A 1 257 ? -23.612 -18.605 20.078 1.00 89.56 257 ALA A O 1
ATOM 2001 N N . GLU A 1 258 ? -24.876 -17.312 21.391 1.00 87.44 258 GLU A N 1
ATOM 2002 C CA . GLU A 1 258 ? -24.918 -16.182 20.449 1.00 87.44 258 GLU A CA 1
ATOM 2003 C C . GLU A 1 258 ? -23.559 -15.484 20.297 1.00 87.44 258 GLU A C 1
ATOM 2005 O O . GLU A 1 258 ? -23.324 -14.812 19.301 1.00 87.44 258 GLU A O 1
ATOM 2010 N N . MET A 1 259 ? -22.653 -15.640 21.267 1.00 87.94 259 MET A N 1
ATOM 2011 C CA . MET A 1 259 ? -21.300 -15.080 21.194 1.00 87.94 259 MET A CA 1
ATOM 2012 C C . MET A 1 259 ? -20.303 -15.961 20.428 1.00 87.94 259 MET A C 1
ATOM 2014 O O . MET A 1 259 ? -19.194 -15.494 20.157 1.00 87.94 259 MET A O 1
ATOM 2018 N N . GLU A 1 260 ? -20.649 -17.210 20.089 1.00 86.75 260 GLU A N 1
ATOM 2019 C CA . GLU A 1 260 ? -19.741 -18.121 19.370 1.00 86.75 260 GLU A CA 1
ATOM 2020 C C . GLU A 1 260 ? -19.380 -17.600 17.973 1.00 86.75 260 GLU A C 1
ATOM 2022 O O . GLU A 1 260 ? -18.234 -17.751 17.546 1.00 86.75 260 GLU A O 1
ATOM 2027 N N . ASP A 1 261 ? -20.314 -16.914 17.312 1.00 81.81 261 ASP A N 1
ATOM 2028 C CA . ASP A 1 261 ? -20.129 -16.354 15.968 1.00 81.81 261 ASP A CA 1
ATOM 2029 C C . ASP A 1 261 ? -19.337 -15.029 15.963 1.00 81.81 261 ASP A C 1
ATOM 2031 O O . ASP A 1 261 ? -19.016 -14.482 14.907 1.00 81.81 261 ASP A O 1
ATOM 2035 N N . GLY A 1 262 ? -18.950 -14.533 17.143 1.00 83.56 262 GLY A N 1
ATOM 2036 C CA . GLY A 1 262 ? -18.270 -13.255 17.322 1.00 83.56 262 GLY A CA 1
ATOM 2037 C C . GLY A 1 262 ? -19.233 -12.082 17.519 1.00 83.56 262 GLY A C 1
ATOM 2038 O O . GLY A 1 262 ? -20.442 -12.193 17.352 1.00 83.56 262 GLY A O 1
ATOM 2039 N N . MET A 1 263 ? -18.684 -10.940 17.937 1.00 85.62 263 MET A N 1
ATOM 2040 C CA . MET A 1 263 ? -19.451 -9.717 18.179 1.00 85.62 263 MET A CA 1
ATOM 2041 C C . MET A 1 263 ? -18.634 -8.472 17.868 1.00 85.62 263 MET A C 1
ATOM 2043 O O . MET A 1 263 ? -17.411 -8.432 18.043 1.00 85.62 263 MET A O 1
ATOM 2047 N N . GLU A 1 264 ? -19.336 -7.411 17.501 1.00 88.69 264 GLU A N 1
ATOM 2048 C CA . GLU A 1 264 ? -18.777 -6.083 17.362 1.00 88.69 264 GLU A CA 1
ATOM 2049 C C . GLU A 1 264 ? -18.352 -5.550 18.732 1.00 88.69 264 GLU A C 1
ATOM 2051 O O . GLU A 1 264 ? -19.150 -5.402 19.661 1.00 88.69 264 GLU A O 1
ATOM 2056 N N . VAL A 1 265 ? -17.075 -5.179 18.842 1.00 89.69 265 VAL A N 1
ATOM 2057 C CA . VAL A 1 265 ? -16.493 -4.637 20.081 1.00 89.69 265 VAL A CA 1
ATOM 2058 C C . VAL A 1 265 ? -17.294 -3.443 20.608 1.00 89.69 265 VAL A C 1
ATOM 2060 O O . VAL A 1 265 ? -17.460 -3.290 21.814 1.00 89.69 265 VAL A O 1
ATOM 2063 N N . SER A 1 266 ? -17.821 -2.596 19.722 1.00 87.88 266 SER A N 1
ATOM 2064 C CA . SER A 1 266 ? -18.628 -1.452 20.140 1.00 87.88 266 SER A CA 1
ATOM 2065 C C . SER A 1 266 ? -19.980 -1.835 20.734 1.00 87.88 266 SER A C 1
ATOM 2067 O O . SER A 1 266 ? -20.433 -1.140 21.639 1.00 87.88 266 SER A O 1
ATOM 2069 N N . ASP A 1 267 ? -20.620 -2.899 20.242 1.00 87.56 267 ASP A N 1
ATOM 2070 C CA . ASP A 1 267 ? -21.933 -3.325 20.736 1.00 87.56 267 ASP A CA 1
ATOM 2071 C C . ASP A 1 267 ? -21.804 -3.932 22.136 1.00 87.56 267 ASP A C 1
ATOM 2073 O O . ASP A 1 267 ? -22.512 -3.539 23.063 1.00 87.56 267 ASP A O 1
ATOM 2077 N N . ILE A 1 268 ? -20.810 -4.804 22.346 1.00 89.62 268 ILE A N 1
ATOM 2078 C CA . ILE A 1 268 ? -20.590 -5.400 23.669 1.00 89.62 268 ILE A CA 1
ATOM 2079 C C . ILE A 1 268 ? -20.153 -4.363 24.710 1.00 89.62 268 ILE A C 1
ATOM 2081 O O . ILE A 1 268 ? -20.643 -4.398 25.838 1.00 89.62 268 ILE A O 1
ATOM 2085 N N . VAL A 1 269 ? -19.300 -3.398 24.340 1.00 90.00 269 VAL A N 1
ATOM 2086 C CA . VAL A 1 269 ? -18.917 -2.288 25.232 1.00 90.00 269 VAL A CA 1
ATOM 2087 C C . VAL A 1 269 ? -20.134 -1.429 25.578 1.00 90.00 269 VAL A C 1
ATOM 2089 O O . VAL A 1 269 ? -20.299 -1.042 26.734 1.00 90.00 269 VAL A O 1
ATOM 2092 N N . HIS A 1 270 ? -21.022 -1.173 24.615 1.00 87.88 270 HIS A N 1
ATOM 2093 C CA . HIS A 1 270 ? -22.249 -0.422 24.864 1.00 87.88 270 HIS A CA 1
ATOM 2094 C C . HIS A 1 270 ? -23.198 -1.160 25.820 1.00 87.88 270 HIS A C 1
ATOM 2096 O O . HIS A 1 270 ? -23.634 -0.588 26.817 1.00 87.88 270 HIS A O 1
ATOM 2102 N N . ARG A 1 271 ? -23.470 -2.449 25.584 1.00 90.00 271 ARG A N 1
ATOM 2103 C CA . ARG A 1 271 ? -24.330 -3.261 26.466 1.00 90.00 271 ARG A CA 1
ATOM 2104 C C . ARG A 1 271 ? -23.756 -3.395 27.878 1.00 90.00 271 ARG A C 1
ATOM 2106 O O . ARG A 1 271 ? -24.503 -3.373 28.857 1.00 90.00 271 ARG A O 1
ATOM 2113 N N . GLN A 1 272 ? -22.432 -3.508 27.998 1.00 91.62 272 GLN A N 1
ATOM 2114 C CA . GLN A 1 272 ? -21.748 -3.490 29.292 1.00 91.62 272 GLN A CA 1
ATOM 2115 C C . GLN A 1 272 ? -21.956 -2.159 30.016 1.00 91.62 272 GLN A C 1
ATOM 2117 O O . GLN A 1 272 ? -22.223 -2.172 31.215 1.00 91.62 272 GLN A O 1
ATOM 2122 N N . MET A 1 273 ? -21.893 -1.032 29.302 1.00 91.12 273 MET A N 1
ATOM 2123 C CA . MET A 1 273 ? -22.158 0.287 29.878 1.00 91.12 273 MET A CA 1
ATOM 2124 C C . MET A 1 273 ? -23.586 0.386 30.426 1.00 91.12 273 MET A C 1
ATOM 2126 O O . MET A 1 273 ? -23.760 0.705 31.596 1.00 91.12 273 MET A O 1
ATOM 2130 N N . VAL A 1 274 ? -24.586 -0.017 29.637 1.00 90.12 274 VAL A N 1
ATOM 2131 C CA . VAL A 1 274 ? -26.000 -0.064 30.058 1.00 90.12 274 VAL A CA 1
ATOM 2132 C C . VAL A 1 274 ? -26.174 -0.926 31.311 1.00 90.12 274 VAL A C 1
ATOM 2134 O O . VAL A 1 274 ? -26.825 -0.528 32.272 1.00 90.12 274 VAL A O 1
ATOM 2137 N N . THR A 1 275 ? -25.522 -2.090 31.348 1.00 92.44 275 THR A N 1
ATOM 2138 C CA . THR A 1 275 ? -25.557 -2.983 32.517 1.00 92.44 275 THR A CA 1
ATOM 2139 C C . THR A 1 275 ? -24.939 -2.324 33.757 1.00 92.44 275 THR A C 1
ATOM 2141 O O . THR A 1 275 ? -25.446 -2.490 34.867 1.00 92.44 275 THR A O 1
ATOM 2144 N N . ILE A 1 276 ? -23.847 -1.570 33.594 1.00 93.56 276 ILE A N 1
ATOM 2145 C CA . ILE A 1 276 ? -23.198 -0.821 34.682 1.00 93.56 276 ILE A CA 1
ATOM 2146 C C . ILE A 1 276 ? -24.102 0.318 35.177 1.00 93.56 276 ILE A C 1
ATOM 2148 O O . ILE A 1 276 ? -24.188 0.551 36.386 1.00 93.56 276 ILE A O 1
ATOM 2152 N N . GLU A 1 277 ? -24.796 1.006 34.275 1.00 92.50 277 GLU A N 1
ATOM 2153 C CA . GLU A 1 277 ? -25.748 2.071 34.604 1.00 92.50 277 GLU A CA 1
ATOM 2154 C C . GLU A 1 277 ? -26.958 1.514 35.378 1.00 92.50 277 GLU A C 1
ATOM 2156 O O . GLU A 1 277 ? -27.276 2.012 36.461 1.00 92.50 277 GLU A O 1
ATOM 2161 N N . GLU A 1 278 ? -27.560 0.410 34.917 1.00 93.62 278 GLU A N 1
ATOM 2162 C CA . GLU A 1 278 ? -28.638 -0.288 35.634 1.00 93.62 278 GLU A CA 1
ATOM 2163 C C . GLU A 1 278 ? -28.174 -0.765 37.021 1.00 93.62 278 GLU A C 1
ATOM 2165 O O . GLU A 1 278 ? -28.854 -0.546 38.027 1.00 93.62 278 GLU A O 1
ATOM 2170 N N . LEU A 1 279 ? -26.980 -1.367 37.108 1.00 95.25 279 LEU A N 1
ATOM 2171 C CA . LEU A 1 279 ? -26.389 -1.794 38.379 1.00 95.25 279 LEU A CA 1
ATOM 2172 C C . LEU A 1 279 ? -26.201 -0.616 39.344 1.00 95.25 279 LEU A C 1
ATOM 2174 O O . LEU A 1 279 ? -26.416 -0.757 40.554 1.00 95.25 279 LEU A O 1
ATOM 2178 N N . THR A 1 280 ? -25.839 0.552 38.816 1.00 95.56 280 THR A N 1
ATOM 2179 C CA . THR A 1 280 ? -25.712 1.787 39.594 1.00 95.56 280 THR A CA 1
ATOM 2180 C C . THR A 1 280 ? -27.070 2.213 40.154 1.00 95.56 280 THR A C 1
ATOM 2182 O O . THR A 1 280 ? -27.159 2.507 41.348 1.00 95.56 280 THR A O 1
ATOM 2185 N N . LEU A 1 281 ? -28.144 2.161 39.357 1.00 94.88 281 LEU A N 1
ATOM 2186 C CA . LEU A 1 281 ? -29.502 2.461 39.829 1.00 94.88 281 LEU A CA 1
ATOM 2187 C C . LEU A 1 281 ? -29.969 1.492 40.923 1.00 94.88 281 LEU A C 1
ATOM 2189 O O . LEU A 1 281 ? -30.453 1.941 41.965 1.00 94.88 281 LEU A O 1
ATOM 2193 N N . TYR A 1 282 ? -29.760 0.183 40.747 1.00 96.19 282 TYR A N 1
ATOM 2194 C CA . TYR A 1 282 ? -30.076 -0.796 41.794 1.00 96.19 282 TYR A CA 1
ATOM 2195 C C . TYR A 1 282 ? -29.285 -0.537 43.078 1.00 96.19 282 TYR A C 1
ATOM 2197 O O . TYR A 1 282 ? -29.840 -0.635 44.171 1.00 96.19 282 TYR A O 1
ATOM 2205 N N . THR A 1 283 ? -28.006 -0.168 42.968 1.00 97.12 283 THR A N 1
ATOM 2206 C CA . THR A 1 283 ? -27.161 0.138 44.132 1.00 97.12 283 THR A CA 1
ATOM 2207 C C . THR A 1 283 ? -27.671 1.371 44.881 1.00 97.12 283 THR A C 1
ATOM 2209 O O . THR A 1 283 ? -27.740 1.364 46.111 1.00 97.12 283 THR A O 1
ATOM 2212 N N . LEU A 1 284 ? -28.085 2.419 44.160 1.00 96.00 284 LEU A N 1
ATOM 2213 C CA . LEU A 1 284 ? -28.687 3.614 44.759 1.00 96.00 284 LEU A CA 1
ATOM 2214 C C . LEU A 1 284 ? -30.018 3.296 45.454 1.00 96.00 284 LEU A C 1
ATOM 2216 O O . LEU A 1 284 ? -30.255 3.772 46.567 1.00 96.00 284 LEU A O 1
ATOM 2220 N N . GLN A 1 285 ? -30.862 2.462 44.840 1.00 95.00 285 GLN A N 1
ATOM 2221 C CA . GLN A 1 285 ? -32.108 2.003 45.455 1.00 95.00 285 GLN A CA 1
ATOM 2222 C C . GLN A 1 285 ? -31.839 1.204 46.739 1.00 95.00 285 GLN A C 1
ATOM 2224 O O . GLN A 1 285 ? -32.429 1.493 47.779 1.00 95.00 285 GLN A O 1
ATOM 2229 N N . GLN A 1 286 ? -30.911 0.246 46.695 1.00 96.81 286 GLN A N 1
ATOM 2230 C CA . GLN A 1 286 ? -30.534 -0.558 47.859 1.00 96.81 286 GLN A CA 1
ATOM 2231 C C . GLN A 1 286 ? -29.971 0.305 48.992 1.00 96.81 286 GLN A C 1
ATOM 2233 O O . GLN A 1 286 ? -30.323 0.103 50.153 1.00 96.81 286 GLN A O 1
ATOM 2238 N N . GLN A 1 287 ? -29.127 1.293 48.677 1.00 97.81 287 GLN A N 1
ATOM 2239 C CA . GLN A 1 287 ? -28.581 2.210 49.678 1.00 97.81 287 GLN A CA 1
ATOM 2240 C C . GLN A 1 287 ? -29.694 3.011 50.369 1.00 97.81 287 GLN A C 1
ATOM 2242 O O . GLN A 1 287 ? -29.686 3.141 51.593 1.00 97.81 287 GLN A O 1
ATOM 2247 N N . LYS A 1 288 ? -30.690 3.474 49.604 1.00 97.00 288 LYS A N 1
ATOM 2248 C CA . LYS A 1 288 ? -31.865 4.160 50.151 1.00 97.00 288 LYS A CA 1
ATOM 2249 C C . LYS A 1 288 ? -32.651 3.264 51.116 1.00 97.00 288 LYS A C 1
ATOM 2251 O O . LYS A 1 288 ? -32.945 3.689 52.231 1.00 97.00 288 LYS A O 1
ATOM 2256 N N . GLU A 1 289 ? -32.939 2.023 50.726 1.00 96.25 289 GLU A N 1
ATOM 2257 C CA . GLU A 1 289 ? -33.642 1.055 51.582 1.00 96.25 289 GLU A CA 1
ATOM 2258 C C . GLU A 1 289 ? -32.853 0.751 52.869 1.00 96.25 289 GLU A C 1
ATOM 2260 O O . GLU A 1 289 ? -33.423 0.696 53.959 1.00 96.25 289 GLU A O 1
ATOM 2265 N N . ILE A 1 290 ? -31.526 0.613 52.777 1.00 96.94 290 ILE A N 1
ATOM 2266 C CA . ILE A 1 290 ? -30.648 0.402 53.938 1.00 96.94 290 ILE A CA 1
ATOM 2267 C C . ILE A 1 290 ? -30.722 1.581 54.912 1.00 96.94 290 ILE A C 1
ATOM 2269 O O . ILE A 1 290 ? -30.762 1.373 56.128 1.00 96.94 290 ILE A O 1
ATOM 2273 N N . ASP A 1 291 ? -30.718 2.811 54.407 1.00 97.44 291 ASP A N 1
ATOM 2274 C CA . ASP A 1 291 ? -30.761 4.003 55.251 1.00 97.44 291 ASP A CA 1
ATOM 2275 C C . ASP A 1 291 ? -32.130 4.169 55.927 1.00 97.44 291 ASP A C 1
ATOM 2277 O O . ASP A 1 291 ? -32.193 4.482 57.121 1.00 97.44 291 ASP A O 1
ATOM 2281 N N . GLU A 1 292 ? -33.218 3.846 55.224 1.00 96.81 292 GLU A N 1
ATOM 2282 C CA . GLU A 1 292 ? -34.567 3.785 55.798 1.00 96.81 292 GLU A CA 1
ATOM 2283 C C . GLU A 1 292 ? -34.672 2.711 56.892 1.00 96.81 292 GLU A C 1
ATOM 2285 O O . GLU A 1 292 ? -35.176 2.984 57.986 1.00 96.81 292 GLU A O 1
ATOM 2290 N N . LEU A 1 293 ? -34.135 1.510 56.652 1.00 96.38 293 LEU A N 1
ATOM 2291 C CA . LEU A 1 293 ? -34.098 0.435 57.647 1.00 96.38 293 LEU A CA 1
ATOM 2292 C C . LEU A 1 293 ? -33.275 0.830 58.878 1.00 96.38 293 LEU A C 1
ATOM 2294 O O . LEU A 1 293 ? -33.712 0.606 60.008 1.00 96.38 293 LEU A O 1
ATOM 2298 N N . LYS A 1 294 ? -32.109 1.463 58.699 1.00 95.69 294 LYS A N 1
ATOM 2299 C CA . LYS A 1 294 ? -31.295 1.966 59.819 1.00 95.69 294 LYS A CA 1
ATOM 2300 C C . LYS A 1 294 ? -32.049 3.003 60.647 1.00 95.69 294 LYS A C 1
ATOM 2302 O O . LYS A 1 294 ? -31.981 2.950 61.875 1.00 95.69 294 LYS A O 1
ATOM 2307 N N . ALA A 1 295 ? -32.772 3.919 60.002 1.00 95.75 295 ALA A N 1
ATOM 2308 C CA . ALA A 1 295 ? -33.583 4.914 60.696 1.00 95.75 295 ALA A CA 1
ATOM 2309 C C . ALA A 1 295 ? -34.704 4.255 61.519 1.00 95.75 295 ALA A C 1
ATOM 2311 O O . ALA A 1 295 ? -34.877 4.576 62.697 1.00 95.75 295 ALA A O 1
ATOM 2312 N N . GLN A 1 296 ? -35.407 3.274 60.944 1.00 95.12 296 GLN A N 1
ATOM 2313 C CA . GLN A 1 296 ? -36.439 2.509 61.653 1.00 95.12 296 GLN A CA 1
ATOM 2314 C C . GLN A 1 296 ? -35.865 1.729 62.844 1.00 95.12 296 GLN A C 1
ATOM 2316 O O . GLN A 1 296 ? -36.442 1.745 63.931 1.00 95.12 296 GLN A O 1
ATOM 2321 N N . VAL A 1 297 ? -34.700 1.092 62.677 1.00 95.06 297 VAL A N 1
ATOM 2322 C CA . VAL A 1 297 ? -34.008 0.372 63.759 1.00 95.06 297 VAL A CA 1
ATOM 2323 C C . VAL A 1 297 ? -33.622 1.317 64.896 1.00 95.06 297 VAL A C 1
ATOM 2325 O O . VAL A 1 297 ? -33.823 0.981 66.063 1.00 95.06 297 VAL A O 1
ATOM 2328 N N . GLN A 1 298 ? -33.106 2.510 64.586 1.00 94.38 298 GLN A N 1
ATOM 2329 C CA . GLN A 1 298 ? -32.782 3.508 65.609 1.00 94.38 298 GLN A CA 1
ATOM 2330 C C . GLN A 1 298 ? -34.021 3.956 66.386 1.00 94.38 298 GLN A C 1
ATOM 2332 O O . GLN A 1 298 ? -33.952 4.115 67.606 1.00 94.38 298 GLN A O 1
ATOM 2337 N N . GLU A 1 299 ? -35.151 4.138 65.707 1.00 93.69 299 GLU A N 1
ATOM 2338 C CA . GLU A 1 299 ? -36.393 4.543 66.360 1.00 93.69 299 GLU A CA 1
ATOM 2339 C C . GLU A 1 299 ? -36.958 3.432 67.254 1.00 93.69 299 GLU A C 1
ATOM 2341 O O . GLU A 1 299 ? -37.266 3.672 68.423 1.00 93.69 299 GLU A O 1
ATOM 2346 N N . LEU A 1 300 ? -36.971 2.188 66.770 1.00 93.12 300 LEU A N 1
ATOM 2347 C CA . LEU A 1 300 ? -37.335 1.017 67.573 1.00 93.12 300 LEU A CA 1
ATOM 2348 C C . LEU A 1 300 ? -36.444 0.877 68.814 1.00 93.12 300 LEU A C 1
ATOM 2350 O O . LEU A 1 300 ? -36.946 0.620 69.907 1.00 93.12 300 LEU A O 1
ATOM 2354 N N . MET A 1 301 ? -35.133 1.102 68.685 1.00 91.06 301 MET A N 1
ATOM 2355 C CA . MET A 1 301 ? -34.211 1.065 69.824 1.00 91.06 301 MET A CA 1
ATOM 2356 C C . MET A 1 301 ? -34.539 2.112 70.894 1.00 91.06 301 MET A C 1
ATOM 2358 O O . MET A 1 301 ? -34.403 1.819 72.085 1.00 91.06 301 MET A O 1
ATOM 2362 N N . LYS A 1 302 ? -34.975 3.318 70.507 1.00 91.62 302 LYS A N 1
ATOM 2363 C CA . LYS A 1 302 ? -35.420 4.335 71.474 1.00 91.62 302 LYS A CA 1
ATOM 2364 C C . LYS A 1 302 ? -36.677 3.884 72.208 1.00 91.62 302 LYS A C 1
ATOM 2366 O O . LYS A 1 302 ? -36.726 3.993 73.431 1.00 91.62 302 LYS A O 1
ATOM 2371 N N . VAL A 1 303 ? -37.658 3.343 71.483 1.00 90.44 303 VAL A N 1
ATOM 2372 C CA . VAL A 1 303 ? -38.906 2.835 72.073 1.00 90.44 303 VAL A CA 1
ATOM 2373 C C . VAL A 1 303 ? -38.616 1.699 73.054 1.00 90.44 303 VAL A C 1
ATOM 2375 O O . VAL A 1 303 ? -39.093 1.732 74.186 1.00 90.44 303 VAL A O 1
ATOM 2378 N N . VAL A 1 304 ? -37.778 0.730 72.674 1.00 90.75 304 VAL A N 1
ATOM 2379 C CA . VAL A 1 304 ? -37.398 -0.388 73.552 1.00 90.75 304 VAL A CA 1
ATOM 2380 C C . VAL A 1 304 ? -36.727 0.114 74.833 1.00 90.75 304 VAL A C 1
ATOM 2382 O O . VAL A 1 304 ? -37.112 -0.322 75.915 1.00 90.75 304 VAL A O 1
ATOM 2385 N N . LYS A 1 305 ? -35.794 1.074 74.749 1.00 87.88 305 LYS A N 1
ATOM 2386 C CA . LYS A 1 305 ? -35.172 1.679 75.943 1.00 87.88 305 LYS A CA 1
ATOM 2387 C C . LYS A 1 305 ? -36.190 2.380 76.840 1.00 87.88 305 LYS A C 1
ATOM 2389 O O . LYS A 1 305 ? -36.232 2.107 78.032 1.00 87.88 305 LYS A O 1
ATOM 2394 N N . ALA A 1 306 ? -37.060 3.207 76.263 1.00 83.81 306 ALA A N 1
ATOM 2395 C CA . ALA A 1 306 ? -38.094 3.920 77.013 1.00 83.81 306 ALA A CA 1
ATOM 2396 C C . ALA A 1 306 ? -39.111 2.982 77.693 1.00 83.81 306 ALA A C 1
ATOM 2398 O O . ALA A 1 306 ? -39.748 3.364 78.673 1.00 83.81 306 ALA A O 1
ATOM 2399 N N . THR A 1 307 ? -39.279 1.763 77.172 1.00 82.94 307 THR A N 1
ATOM 2400 C CA . THR A 1 307 ? -40.174 0.748 77.747 1.00 82.94 307 THR A CA 1
ATOM 2401 C C . THR A 1 307 ? -39.468 -0.118 78.794 1.00 82.94 307 THR A C 1
ATOM 2403 O O . THR A 1 307 ? -40.121 -0.583 79.715 1.00 82.94 307 THR A O 1
ATOM 2406 N N . ALA A 1 308 ? -38.150 -0.314 78.679 1.00 76.75 308 ALA A N 1
ATOM 2407 C CA . ALA A 1 308 ? -37.334 -1.045 79.654 1.00 76.75 308 ALA A CA 1
ATOM 2408 C C . ALA A 1 308 ? -36.990 -0.221 80.913 1.00 76.75 308 ALA A C 1
ATOM 2410 O O . ALA A 1 308 ? -36.610 -0.791 81.930 1.00 76.75 308 ALA A O 1
ATOM 2411 N N . GLU A 1 309 ? -37.100 1.108 80.840 1.00 71.44 309 GLU A N 1
ATOM 2412 C CA . GLU A 1 309 ? -36.901 2.036 81.966 1.00 71.44 309 GLU A CA 1
ATOM 2413 C C . GLU A 1 309 ? -38.189 2.312 82.776 1.00 71.44 309 GLU A C 1
ATOM 2415 O O . GLU A 1 309 ? -38.152 3.072 83.745 1.00 71.44 309 GLU A O 1
ATOM 2420 N N . LYS A 1 310 ? -39.321 1.705 82.394 1.00 53.94 310 LYS A N 1
ATOM 2421 C CA . LYS A 1 310 ? -40.591 1.712 83.141 1.00 53.94 310 LYS A CA 1
ATOM 2422 C C . LYS A 1 310 ? -40.794 0.404 83.892 1.00 53.94 310 LYS A C 1
ATOM 2424 O O . LYS A 1 310 ? -41.374 0.478 84.996 1.00 53.94 310 LYS A O 1
#

Nearest PDB structures (foldseek):
  5o3u-assembly3_C  TM=3.668E-01  e=4.789E+00  Gypsophila vaccaria
  4nkb-assembly1_A  TM=2.721E-01  e=3.339E+00  Caenorhabditis elegans
  5uw5-assembly4_D  TM=3.503E-01  e=7.294E+00  Gypsophila vaccaria

Secondary structure (DSSP, 8-state):
--SHHHHHHHHHHHHTT------PPBS-SSSSS--B-SS-EEES-SS-SSSEEESSPPP---S-----S------SS--------SSTTEEEEEEE-TTS-EEEEEEEEEETTEEEEEEEETTS-EEEEEE--SS--EEEEEETTEEEEEEE-PPS--TT---EEEES-SS-SSSEEESS----S-EEES--S-S---GGG-SEEESS----S------SS-----TTSTT--PPPHHHHHHHHHHHSS-TTSPPTTTTTT---HHHHHHHHHHHHHHHHHHHHHHHHHHHHHHHHHHHHHHHHHHHHT-

Sequence (310 aa):
MKKYTFLLLSCLLVVSMTTLSAQQWDGPDNTVNSIYRTGRVGIGVTSPLQSLHLSGNLRLEGTTILFGNNLRLTKNGTTGLGLRSDHPSNSQLVLRDSLNQALGRLIGYRTTIGDIMALRDSENKNFVMNYNTANYKFTSLLVNNKSILSARLYDEGTPEETRRVGVGTSSPRRNLDVRGSAIVDHLYVGTNSAGGFDTDEYKMFVDGKAAFEEVRVQLSQNWGDYVFAPEYELRSLADLRAYIEAYGHLPNIPSAAEMEDGMEVSDIVHRQMVTIEELTLYTLQQQKEIDELKAQVQELMKVVKATAEK

Foldseek 3Di:
DPPVVVVVVVVVVVVVPPPPPDPDWDDDPDDPTDTHDPAADEDVDPDDPDNYHYPDDDDDPDPDDDDPPDDDFDDPDDTDDDFDDPPPFKTKDFDADPVRQTQWIFMWTQDPQGIKTWTAGSVRWIFIATQGPPAWRWGFGGGRNDRQKTWTDHDDDDPPPAGAIEGVDPDAPDNYHYDDDDDDQAAEEPDDPDDPDPRVVDSYDYPDDDDDPDDDDDDPDDLDPCCPPPPHDQDDPVVQVVCCVVPVDGPLDDDPVVPPVHDDPVSNVSSVVSVVSSVVVVVVVVVVVVVVVVVVVVVVVVVVVVVVVD

Radius of gyration: 48.53 Å; Cα contacts (8 Å, |Δi|>4): 309; chains: 1; bounding box: 82×47×187 Å